Protein AF-A0A0N0DT77-F1 (afdb_monomer_lite)

Structure (mmCIF, N/CA/C/O backbone):
data_AF-A0A0N0DT77-F1
#
_entry.id   AF-A0A0N0DT77-F1
#
loop_
_atom_site.group_PDB
_atom_site.id
_atom_site.type_symbol
_atom_site.label_atom_id
_atom_site.label_alt_id
_atom_site.label_comp_id
_atom_site.label_asym_id
_atom_site.label_entity_id
_atom_site.label_seq_id
_atom_site.pdbx_PDB_ins_code
_atom_site.Cartn_x
_atom_site.Cartn_y
_atom_site.Cartn_z
_atom_site.occupancy
_atom_site.B_iso_or_equiv
_atom_site.auth_seq_id
_atom_site.auth_comp_id
_atom_site.auth_asym_id
_atom_site.auth_atom_id
_atom_site.pdbx_PDB_model_num
ATOM 1 N N . MET A 1 1 ? 14.542 -14.451 -4.191 1.00 52.69 1 MET A N 1
ATOM 2 C CA . MET A 1 1 ? 14.121 -13.968 -2.859 1.00 52.69 1 MET A CA 1
ATOM 3 C C . MET A 1 1 ? 13.093 -12.829 -2.911 1.00 52.69 1 MET A C 1
ATOM 5 O O . MET A 1 1 ? 12.593 -12.468 -1.866 1.00 52.69 1 MET A O 1
ATOM 9 N N . SER A 1 2 ? 12.720 -12.276 -4.078 1.00 63.31 2 SER A N 1
ATOM 10 C CA . SER A 1 2 ? 11.756 -11.158 -4.172 1.00 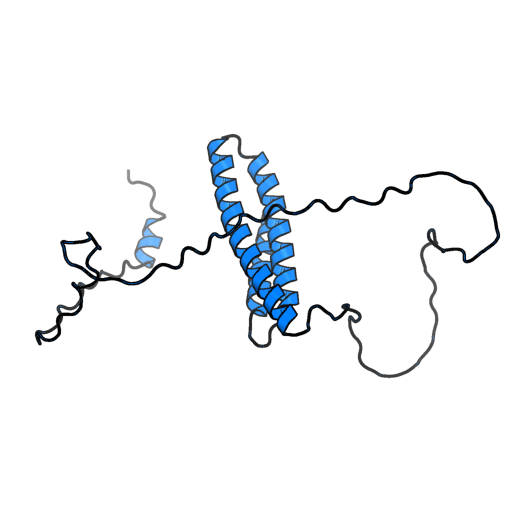63.31 2 SER A CA 1
ATOM 11 C C . SER A 1 2 ? 10.274 -11.561 -4.149 1.00 63.31 2 SER A C 1
ATOM 13 O O . SER A 1 2 ? 9.430 -10.744 -3.794 1.00 63.31 2 SER A O 1
ATOM 15 N N . ALA A 1 3 ? 9.940 -12.794 -4.547 1.00 77.19 3 ALA A N 1
ATOM 16 C CA . ALA A 1 3 ? 8.553 -13.266 -4.590 1.00 77.19 3 ALA A CA 1
ATOM 17 C C . ALA A 1 3 ? 7.970 -13.479 -3.183 1.00 77.19 3 ALA A C 1
ATOM 19 O O . ALA A 1 3 ? 6.804 -13.174 -2.949 1.00 77.19 3 ALA A O 1
ATOM 20 N N . ASP A 1 4 ? 8.798 -13.926 -2.236 1.00 89.38 4 ASP A N 1
ATOM 21 C CA . ASP A 1 4 ? 8.377 -14.217 -0.863 1.00 89.38 4 ASP A CA 1
ATOM 22 C C . ASP A 1 4 ? 7.929 -12.949 -0.122 1.00 89.38 4 ASP A C 1
ATOM 24 O O . ASP A 1 4 ? 6.937 -12.966 0.599 1.00 89.38 4 ASP A O 1
ATOM 28 N N . GLU A 1 5 ? 8.594 -11.817 -0.364 1.00 92.88 5 GLU A N 1
ATOM 29 C CA . GLU A 1 5 ? 8.242 -10.531 0.249 1.00 92.88 5 GLU A CA 1
ATOM 30 C C . GLU A 1 5 ? 6.951 -9.939 -0.330 1.00 92.88 5 GLU A C 1
ATOM 32 O O . GLU A 1 5 ? 6.167 -9.351 0.409 1.00 92.88 5 GLU A O 1
ATOM 37 N N . LEU A 1 6 ? 6.688 -10.111 -1.631 1.00 93.75 6 LEU A N 1
ATOM 38 C CA . LEU A 1 6 ? 5.413 -9.686 -2.225 1.00 93.75 6 LEU A CA 1
ATOM 39 C C . LEU A 1 6 ? 4.247 -10.559 -1.747 1.00 93.75 6 LEU A C 1
ATOM 41 O O . LEU A 1 6 ? 3.164 -10.036 -1.488 1.00 93.75 6 LEU A O 1
ATOM 45 N N . ASN A 1 7 ? 4.476 -11.862 -1.566 1.00 96.44 7 ASN A N 1
ATOM 46 C CA . ASN A 1 7 ? 3.497 -12.758 -0.950 1.00 96.44 7 ASN A CA 1
ATOM 47 C C . ASN A 1 7 ? 3.234 -12.375 0.510 1.00 96.44 7 ASN A C 1
ATOM 49 O O . ASN A 1 7 ? 2.086 -12.367 0.947 1.00 96.44 7 ASN A O 1
ATOM 53 N N . TYR A 1 8 ? 4.280 -12.015 1.253 1.00 97.38 8 TYR A N 1
ATOM 54 C CA . TYR A 1 8 ? 4.142 -11.522 2.619 1.00 97.38 8 TYR A CA 1
ATOM 55 C C . TYR A 1 8 ? 3.375 -10.193 2.677 1.00 97.38 8 TYR A C 1
ATOM 57 O O . TYR A 1 8 ? 2.469 -10.044 3.491 1.00 97.38 8 TYR A O 1
ATOM 65 N N . ALA A 1 9 ? 3.650 -9.255 1.765 1.00 97.25 9 ALA A N 1
ATOM 66 C CA . ALA A 1 9 ? 2.876 -8.021 1.659 1.00 97.25 9 ALA A CA 1
ATOM 67 C C . ALA A 1 9 ? 1.395 -8.297 1.354 1.00 97.25 9 ALA A C 1
ATOM 69 O O . ALA A 1 9 ? 0.528 -7.678 1.960 1.00 97.25 9 ALA A O 1
ATOM 70 N N . ALA A 1 10 ? 1.090 -9.253 0.472 1.00 97.19 10 ALA A N 1
ATOM 71 C CA . ALA A 1 10 ? -0.289 -9.661 0.210 1.00 97.19 10 ALA A CA 1
ATOM 72 C C . ALA A 1 10 ? -0.968 -10.240 1.465 1.00 97.19 10 ALA A C 1
ATOM 74 O O . ALA A 1 10 ? -2.103 -9.881 1.760 1.00 97.19 10 ALA A O 1
ATOM 75 N N . GLN A 1 11 ? -0.262 -11.065 2.245 1.00 98.25 11 GLN A N 1
ATOM 76 C CA . GLN A 1 11 ? -0.776 -11.575 3.522 1.00 98.25 11 GLN A CA 1
ATOM 77 C C . GLN A 1 11 ? -1.047 -10.448 4.522 1.00 98.25 11 GLN A C 1
ATOM 79 O O . GLN A 1 11 ? -2.078 -10.468 5.183 1.00 98.25 11 GLN A O 1
ATOM 84 N N . LEU A 1 12 ? -0.170 -9.443 4.606 1.00 98.31 12 LEU A N 1
ATOM 85 C CA . LEU A 1 12 ? -0.404 -8.267 5.445 1.00 98.31 12 LEU A CA 1
ATOM 86 C C . LEU A 1 12 ? -1.664 -7.504 5.021 1.00 98.31 12 LEU A C 1
ATOM 88 O O . LEU A 1 12 ? -2.412 -7.076 5.889 1.00 98.31 12 LEU A O 1
ATOM 92 N N . ILE A 1 13 ? -1.944 -7.371 3.721 1.00 98.25 13 ILE A N 1
ATOM 93 C CA . ILE A 1 13 ? -3.197 -6.754 3.250 1.00 98.25 13 ILE A CA 1
ATOM 94 C C . ILE A 1 13 ? -4.418 -7.560 3.712 1.00 98.25 13 ILE A C 1
ATOM 96 O O . ILE A 1 13 ? -5.391 -6.976 4.182 1.00 98.25 13 ILE A O 1
ATOM 100 N N . GLU A 1 14 ? -4.373 -8.888 3.632 1.00 98.19 14 GLU A N 1
ATOM 101 C CA . GLU A 1 14 ? -5.480 -9.733 4.101 1.00 98.19 14 GLU A CA 1
ATOM 102 C C . GLU A 1 14 ? -5.651 -9.675 5.626 1.00 98.19 14 GLU A C 1
ATOM 104 O O . GLU A 1 14 ? -6.773 -9.571 6.118 1.00 98.19 14 GLU A O 1
ATOM 109 N N . LEU A 1 15 ? -4.550 -9.645 6.384 1.00 97.88 15 LEU A N 1
ATOM 110 C CA . LEU A 1 15 ? -4.591 -9.415 7.831 1.00 97.88 15 LEU A CA 1
ATOM 111 C C . LEU A 1 15 ? -5.134 -8.026 8.169 1.00 97.88 15 LEU A C 1
ATOM 113 O O . LEU A 1 15 ? -5.851 -7.874 9.150 1.00 97.88 15 LEU A O 1
ATOM 117 N N . ALA A 1 16 ? -4.806 -7.006 7.374 1.00 97.69 16 ALA A N 1
ATOM 118 C CA . ALA A 1 16 ? -5.360 -5.673 7.555 1.00 97.69 16 ALA A CA 1
ATOM 119 C C . ALA A 1 16 ? -6.881 -5.699 7.387 1.00 97.69 16 ALA A C 1
ATOM 121 O O . ALA A 1 16 ? -7.584 -5.203 8.257 1.00 97.69 16 ALA A O 1
ATOM 122 N N . ARG A 1 17 ? -7.380 -6.347 6.327 1.00 97.12 17 ARG A N 1
ATOM 123 C CA . ARG A 1 17 ? -8.818 -6.506 6.050 1.00 97.12 17 ARG A CA 1
ATOM 124 C C . ARG A 1 17 ? -9.555 -7.283 7.135 1.00 97.12 17 ARG A C 1
ATOM 126 O O . ARG A 1 17 ? -10.672 -6.915 7.477 1.00 97.12 17 ARG A O 1
ATOM 133 N N . ALA A 1 18 ? -8.938 -8.326 7.686 1.00 97.19 18 ALA A N 1
ATOM 134 C CA . ALA A 1 18 ? -9.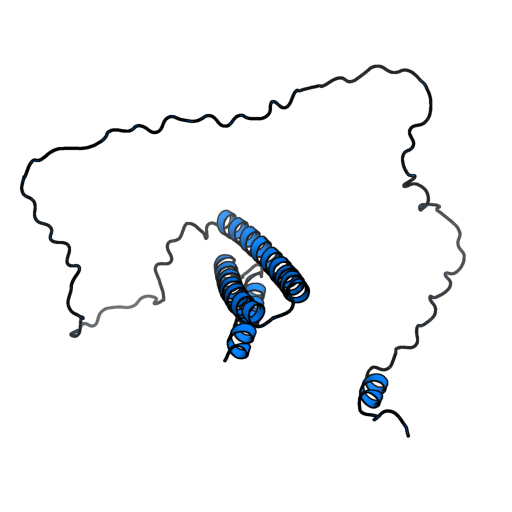513 -9.084 8.795 1.00 97.19 18 ALA A CA 1
ATOM 135 C C . ALA A 1 18 ? -9.709 -8.226 10.059 1.00 97.19 18 ALA A C 1
ATOM 137 O O . ALA A 1 18 ? -10.627 -8.479 10.829 1.00 97.19 18 ALA A O 1
ATOM 138 N N . GLU A 1 19 ? -8.881 -7.196 10.247 1.00 94.94 19 GLU A N 1
ATOM 139 C CA . GLU A 1 19 ? -8.962 -6.246 11.364 1.00 94.94 19 GLU A CA 1
ATOM 140 C C . GLU A 1 19 ? -9.931 -5.074 11.100 1.00 94.94 19 GLU A C 1
ATOM 142 O O . GLU A 1 19 ? -10.185 -4.279 12.001 1.00 94.94 19 GLU A O 1
ATOM 147 N N . GLU A 1 20 ? -10.497 -4.942 9.893 1.00 94.25 20 GLU A N 1
ATOM 148 C CA . GLU A 1 20 ? -11.475 -3.888 9.553 1.00 94.25 20 GLU A CA 1
ATOM 149 C C . GLU A 1 20 ? -12.914 -4.211 9.993 1.00 94.25 20 GLU A C 1
ATOM 151 O O . GLU A 1 20 ? -13.863 -3.539 9.581 1.00 94.25 20 GLU A O 1
ATOM 156 N N . THR A 1 21 ? -13.099 -5.252 10.800 1.00 93.94 21 THR A N 1
ATOM 157 C CA . THR A 1 21 ? -14.396 -5.626 11.371 1.00 93.94 21 THR A CA 1
ATOM 158 C C . THR A 1 21 ? -14.832 -4.659 12.473 1.00 93.94 21 THR A C 1
ATOM 160 O O . THR A 1 21 ? -14.007 -3.951 13.042 1.00 93.94 21 THR A O 1
ATOM 163 N N . GLU A 1 22 ? -16.119 -4.666 12.833 1.00 89.62 22 GLU A N 1
ATOM 164 C CA . GLU A 1 22 ? -16.665 -3.821 13.915 1.00 89.62 22 GLU A CA 1
ATOM 165 C C . GLU A 1 22 ? -15.947 -4.038 15.260 1.00 89.62 22 GLU A C 1
ATOM 167 O O . GLU A 1 22 ? -15.674 -3.076 15.975 1.00 89.62 22 GLU A O 1
ATOM 172 N N . ASP A 1 23 ? -15.573 -5.287 15.561 1.00 89.50 23 ASP A N 1
ATOM 173 C CA . ASP A 1 23 ? -14.802 -5.669 16.755 1.00 89.50 23 ASP A CA 1
ATOM 174 C C . ASP A 1 23 ? -13.273 -5.611 16.546 1.00 89.50 23 ASP A C 1
ATOM 176 O O . ASP A 1 23 ? -12.497 -5.921 17.455 1.00 89.50 23 ASP A O 1
ATOM 180 N N . GLY A 1 24 ? -12.830 -5.277 15.332 1.00 90.81 24 GLY A N 1
ATOM 181 C CA . GLY A 1 24 ? -11.424 -5.297 14.936 1.00 90.81 24 GLY A CA 1
ATOM 182 C C . GLY A 1 24 ? -10.657 -4.069 15.419 1.00 90.81 24 GLY A C 1
ATOM 183 O O . GLY A 1 24 ? -11.238 -3.066 15.846 1.00 90.81 24 GLY A O 1
ATOM 184 N N . ASN A 1 25 ? -9.322 -4.126 15.372 1.00 93.56 25 ASN A N 1
ATOM 185 C CA . ASN A 1 25 ? -8.500 -2.995 15.787 1.00 93.56 25 ASN A CA 1
ATOM 186 C C . ASN A 1 25 ? -8.068 -2.145 14.574 1.00 93.56 25 ASN A C 1
ATOM 188 O O . ASN A 1 25 ? -7.131 -2.527 13.860 1.00 93.56 25 ASN A O 1
ATOM 192 N N . PRO A 1 26 ? -8.631 -0.931 14.384 1.00 95.56 26 PRO A N 1
ATOM 193 C CA . PRO A 1 26 ? -8.293 -0.089 13.238 1.00 95.56 26 PRO A CA 1
ATOM 194 C C . PRO A 1 26 ? -6.816 0.331 13.225 1.00 95.56 26 PRO A C 1
ATOM 196 O O . PRO A 1 26 ? -6.228 0.473 12.157 1.00 95.56 26 PRO A O 1
ATOM 199 N N . MET A 1 27 ? -6.164 0.461 14.387 1.00 95.56 27 MET A N 1
ATOM 200 C CA . MET A 1 27 ? -4.728 0.762 14.447 1.00 95.56 27 MET A CA 1
ATOM 201 C C . MET A 1 27 ? -3.865 -0.428 14.020 1.00 95.56 27 MET A C 1
ATOM 203 O O . MET A 1 27 ? -2.796 -0.226 13.441 1.00 95.56 27 MET A O 1
ATOM 207 N N . THR A 1 28 ? -4.301 -1.660 14.287 1.00 96.12 28 THR A N 1
ATOM 208 C CA . THR A 1 28 ? -3.625 -2.865 13.782 1.00 96.12 28 THR A CA 1
ATOM 209 C C . THR A 1 28 ? -3.761 -2.949 12.264 1.00 96.12 28 THR A C 1
ATOM 211 O O . THR A 1 28 ? -2.751 -3.125 11.579 1.00 96.12 28 THR A O 1
ATOM 214 N N . ALA A 1 29 ? -4.964 -2.715 11.728 1.00 97.12 29 ALA A N 1
ATOM 215 C CA . ALA A 1 29 ? -5.197 -2.658 10.286 1.00 97.12 29 ALA A CA 1
ATOM 216 C C . ALA A 1 29 ? -4.295 -1.617 9.594 1.00 97.12 29 ALA A C 1
ATOM 218 O O . ALA A 1 29 ? -3.621 -1.932 8.611 1.00 97.12 29 ALA A O 1
ATOM 219 N N . VAL A 1 30 ? -4.190 -0.402 10.150 1.00 97.81 30 VAL A N 1
ATOM 220 C CA . VAL A 1 30 ? -3.304 0.660 9.628 1.00 97.81 30 VAL A CA 1
ATOM 221 C C . VAL A 1 30 ? -1.844 0.218 9.586 1.00 97.81 30 VAL A C 1
ATOM 223 O O . VAL A 1 30 ? -1.158 0.459 8.589 1.00 97.81 30 VAL A O 1
ATOM 226 N N . LYS A 1 31 ? -1.351 -0.439 10.643 1.00 97.31 31 LYS A N 1
ATOM 227 C CA . LYS A 1 31 ? 0.029 -0.950 10.679 1.00 97.31 31 LYS A CA 1
ATOM 228 C C . LYS A 1 31 ? 0.260 -1.965 9.565 1.00 97.31 31 LYS A C 1
ATOM 230 O O . LYS A 1 31 ? 1.230 -1.829 8.824 1.00 97.31 31 LYS A O 1
ATOM 235 N N . HIS A 1 32 ? -0.648 -2.927 9.406 1.00 98.25 32 HIS A N 1
ATOM 236 C CA . HIS A 1 32 ? -0.551 -3.933 8.352 1.00 98.25 32 HIS A CA 1
ATOM 237 C C . HIS A 1 32 ? -0.563 -3.310 6.948 1.00 98.25 32 HIS A C 1
ATOM 239 O O . HIS A 1 32 ? 0.321 -3.626 6.148 1.00 98.25 32 HIS A O 1
ATOM 245 N N . TYR A 1 33 ? -1.475 -2.371 6.664 1.00 98.50 33 TYR A N 1
ATOM 246 C CA . TYR A 1 33 ? -1.480 -1.644 5.388 1.00 98.50 33 TYR A CA 1
ATOM 247 C C . TYR A 1 33 ? -0.183 -0.877 5.152 1.00 98.50 33 TYR A C 1
ATOM 249 O O . TYR A 1 33 ? 0.388 -0.960 4.067 1.00 98.50 33 TYR A O 1
ATOM 257 N N . THR A 1 34 ? 0.303 -0.155 6.161 1.00 98.12 34 THR A N 1
ATOM 258 C CA . THR A 1 34 ? 1.520 0.658 6.042 1.00 98.12 34 THR A CA 1
ATOM 259 C C . THR A 1 34 ? 2.728 -0.219 5.730 1.00 98.12 34 THR A C 1
ATOM 261 O O . THR A 1 34 ? 3.425 0.023 4.746 1.00 98.12 34 THR A O 1
ATOM 264 N N . THR A 1 35 ? 2.930 -1.298 6.490 1.00 98.12 35 THR A N 1
ATOM 265 C CA . THR A 1 35 ? 4.037 -2.232 6.250 1.00 98.12 35 THR A CA 1
ATOM 266 C C . THR A 1 35 ? 3.919 -2.918 4.885 1.00 98.12 35 THR A C 1
ATOM 268 O O . THR A 1 35 ? 4.915 -3.051 4.172 1.00 98.12 35 THR A O 1
ATOM 271 N N . ALA A 1 36 ? 2.713 -3.315 4.466 1.00 98.19 36 ALA A N 1
ATOM 272 C CA . ALA A 1 36 ? 2.504 -3.883 3.136 1.00 98.19 36 ALA A CA 1
ATOM 273 C C . ALA A 1 36 ? 2.866 -2.886 2.023 1.00 98.19 36 ALA A C 1
ATOM 275 O O . ALA A 1 36 ? 3.560 -3.248 1.069 1.00 98.19 36 ALA A O 1
ATOM 276 N N . MET A 1 37 ? 2.440 -1.625 2.155 1.00 98.25 37 MET A N 1
ATOM 277 C CA . MET A 1 37 ? 2.751 -0.559 1.201 1.00 98.25 37 MET A CA 1
ATOM 278 C C . MET A 1 37 ? 4.257 -0.294 1.099 1.00 98.25 37 MET A C 1
ATOM 280 O O . MET A 1 37 ? 4.769 -0.167 -0.014 1.00 98.25 37 MET A O 1
ATOM 284 N N . GLU A 1 38 ? 4.980 -0.269 2.221 1.00 97.88 38 GLU A N 1
ATOM 285 C CA . GLU A 1 38 ? 6.442 -0.105 2.247 1.00 97.88 38 GLU A CA 1
ATOM 286 C C . GLU A 1 38 ? 7.160 -1.223 1.482 1.00 97.88 38 GLU A C 1
ATOM 288 O O . GLU A 1 38 ? 8.044 -0.961 0.653 1.00 97.88 38 GLU A O 1
ATOM 293 N N . ILE A 1 39 ? 6.753 -2.475 1.711 1.00 97.44 39 ILE A N 1
ATOM 294 C CA . ILE A 1 39 ? 7.309 -3.631 1.003 1.00 97.44 39 ILE A CA 1
ATOM 295 C C . ILE A 1 39 ? 7.002 -3.527 -0.493 1.00 97.44 39 ILE A C 1
ATOM 297 O O . ILE A 1 39 ? 7.917 -3.641 -1.312 1.00 97.44 39 ILE A O 1
ATOM 301 N N . ILE A 1 40 ? 5.745 -3.262 -0.866 1.00 97.19 40 ILE A N 1
ATOM 302 C CA . ILE A 1 40 ? 5.331 -3.137 -2.271 1.00 97.19 40 ILE A CA 1
ATOM 303 C C . ILE A 1 40 ? 6.119 -2.024 -2.963 1.00 97.19 40 ILE A C 1
ATOM 305 O O . ILE A 1 40 ? 6.652 -2.257 -4.047 1.00 97.19 40 ILE A O 1
ATOM 309 N N . ALA A 1 41 ? 6.252 -0.847 -2.349 1.00 96.94 41 ALA A N 1
ATOM 310 C CA . ALA A 1 41 ? 6.993 0.274 -2.920 1.00 96.94 41 ALA A CA 1
ATOM 311 C C . ALA A 1 41 ? 8.476 -0.073 -3.127 1.00 96.94 41 ALA A C 1
ATOM 313 O O . ALA A 1 41 ? 9.032 0.161 -4.205 1.00 96.94 41 ALA A O 1
ATOM 314 N N . THR A 1 42 ? 9.098 -0.709 -2.131 1.00 96.50 42 THR A N 1
ATOM 315 C CA . THR A 1 42 ? 10.507 -1.122 -2.192 1.00 96.50 42 THR A CA 1
ATOM 316 C C . THR A 1 42 ? 10.732 -2.157 -3.294 1.00 96.50 42 THR A C 1
ATOM 318 O O . THR A 1 42 ? 11.642 -2.017 -4.117 1.00 96.50 42 THR A O 1
ATOM 321 N N . LYS A 1 43 ? 9.887 -3.193 -3.356 1.00 95.50 43 LYS A N 1
ATOM 322 C CA . LYS A 1 43 ? 10.007 -4.266 -4.354 1.00 95.50 43 LYS A CA 1
ATOM 323 C C . LYS A 1 43 ? 9.644 -3.792 -5.753 1.00 95.50 43 LYS A C 1
ATOM 325 O O . LYS A 1 43 ? 10.304 -4.181 -6.714 1.00 95.50 43 LYS A O 1
ATOM 330 N N . ALA A 1 44 ? 8.659 -2.908 -5.879 1.00 95.06 44 ALA A N 1
ATOM 331 C CA . ALA A 1 44 ? 8.311 -2.293 -7.148 1.00 95.06 44 ALA A CA 1
ATOM 332 C C . ALA A 1 44 ? 9.465 -1.454 -7.701 1.00 95.06 44 ALA A C 1
ATOM 334 O O . ALA A 1 44 ? 9.785 -1.586 -8.879 1.00 95.06 44 ALA A O 1
ATOM 335 N N . ALA A 1 45 ? 10.141 -0.651 -6.874 1.00 94.75 45 ALA A N 1
ATOM 336 C CA . ALA A 1 45 ? 11.315 0.103 -7.311 1.00 94.75 45 ALA A CA 1
ATOM 337 C C . ALA A 1 45 ? 12.445 -0.824 -7.801 1.00 94.75 45 ALA A C 1
ATOM 339 O O . ALA A 1 45 ? 13.022 -0.585 -8.865 1.00 94.75 45 ALA A O 1
ATOM 340 N N . GLN A 1 46 ? 12.710 -1.917 -7.075 1.00 94.94 46 GLN A N 1
ATOM 341 C CA . GLN A 1 46 ? 13.694 -2.935 -7.471 1.00 94.94 46 GLN A CA 1
ATOM 342 C C . GLN A 1 46 ? 13.325 -3.603 -8.802 1.00 94.94 46 GLN A C 1
ATOM 344 O O . GLN A 1 46 ? 14.168 -3.728 -9.688 1.00 94.94 46 GLN A O 1
ATOM 349 N N . HIS A 1 47 ? 12.061 -3.994 -8.973 1.00 94.38 47 HIS A N 1
ATOM 350 C CA . HIS A 1 47 ? 11.583 -4.612 -10.208 1.00 94.38 47 HIS A CA 1
ATOM 351 C C . HIS A 1 47 ? 11.619 -3.632 -11.388 1.00 94.38 47 HIS A C 1
ATOM 353 O O . HIS A 1 47 ? 12.094 -3.970 -12.469 1.00 94.38 47 HIS A O 1
ATOM 359 N N . ALA A 1 48 ? 11.188 -2.388 -11.177 1.00 94.44 48 ALA A N 1
ATOM 360 C CA . ALA A 1 48 ? 11.204 -1.349 -12.199 1.00 94.44 48 ALA A CA 1
ATOM 361 C C . ALA A 1 48 ? 12.619 -1.028 -12.699 1.00 94.44 48 ALA A C 1
ATOM 363 O O . ALA A 1 48 ? 12.784 -0.705 -13.876 1.00 94.44 48 ALA A O 1
ATOM 364 N N . ALA A 1 49 ? 13.639 -1.148 -11.841 1.00 94.75 49 ALA A N 1
ATOM 365 C CA . ALA A 1 49 ? 15.036 -0.983 -12.237 1.00 94.75 49 ALA A CA 1
ATOM 366 C C . ALA A 1 49 ? 15.496 -2.040 -13.260 1.00 94.75 49 ALA A C 1
ATOM 368 O O . ALA A 1 49 ? 16.364 -1.749 -14.081 1.00 94.75 49 ALA A O 1
ATOM 369 N N . ALA A 1 50 ? 14.887 -3.231 -13.258 1.00 95.44 50 ALA A N 1
ATOM 370 C CA . ALA A 1 50 ? 15.167 -4.290 -14.228 1.00 95.44 50 ALA A CA 1
ATOM 371 C C . ALA A 1 50 ? 14.418 -4.113 -15.567 1.00 95.44 50 ALA A C 1
ATOM 373 O O . ALA A 1 50 ? 14.775 -4.746 -16.561 1.00 95.44 50 ALA A O 1
ATOM 374 N N . ILE A 1 51 ? 13.398 -3.247 -15.634 1.00 96.00 51 ILE A N 1
ATOM 375 C CA . ILE A 1 51 ? 12.625 -3.003 -16.861 1.00 96.00 51 ILE A CA 1
ATOM 376 C C . ILE A 1 51 ? 13.396 -2.036 -17.764 1.00 96.00 51 ILE A C 1
ATOM 378 O O . ILE A 1 51 ? 13.417 -0.830 -17.519 1.00 96.00 51 ILE A O 1
ATOM 382 N N . SER A 1 52 ? 13.999 -2.529 -18.844 1.00 97.06 52 SER A N 1
ATOM 383 C CA . SER A 1 52 ? 14.787 -1.707 -19.777 1.00 97.06 52 SER A CA 1
ATOM 384 C C . SER A 1 52 ? 13.943 -0.698 -20.570 1.00 97.06 52 SER A C 1
ATOM 386 O O . SER A 1 52 ? 14.359 0.448 -20.730 1.00 97.06 52 SER A O 1
ATOM 388 N N . ASN A 1 53 ? 12.744 -1.087 -21.014 1.00 97.62 53 ASN A N 1
ATOM 389 C CA . ASN A 1 53 ? 11.831 -0.228 -21.773 1.00 97.62 53 ASN A CA 1
ATOM 390 C C . ASN A 1 53 ? 11.220 0.872 -20.879 1.00 97.62 53 ASN A C 1
ATOM 392 O O . ASN A 1 53 ? 10.573 0.582 -19.871 1.00 97.62 53 ASN A O 1
ATOM 396 N N . SER A 1 54 ? 11.398 2.139 -21.264 1.00 96.75 54 SER A N 1
ATOM 397 C CA . SER A 1 54 ? 10.939 3.296 -20.484 1.00 96.75 54 SER A CA 1
ATOM 398 C C . SER A 1 54 ? 9.422 3.378 -20.341 1.00 96.75 54 SER A C 1
ATOM 400 O O . SER A 1 54 ? 8.934 3.724 -19.266 1.00 96.75 54 SER A O 1
ATOM 402 N N . ASP A 1 55 ? 8.671 3.057 -21.391 1.00 97.31 55 ASP A N 1
ATOM 403 C CA . ASP A 1 55 ? 7.212 3.162 -21.378 1.00 97.31 55 ASP A CA 1
ATOM 404 C C . ASP A 1 55 ? 6.591 2.010 -20.593 1.00 97.31 55 ASP A C 1
ATOM 406 O O . ASP A 1 55 ? 5.708 2.237 -19.767 1.00 97.31 55 ASP A O 1
ATOM 410 N N . ALA A 1 56 ? 7.141 0.800 -20.729 1.00 97.00 56 ALA A N 1
ATOM 411 C CA . ALA A 1 56 ? 6.768 -0.330 -19.879 1.00 97.00 56 ALA A CA 1
ATOM 412 C C . ALA A 1 56 ? 7.043 -0.033 -18.395 1.00 97.00 56 ALA A C 1
ATOM 414 O O . ALA A 1 56 ? 6.221 -0.343 -17.533 1.00 97.00 56 ALA A O 1
ATOM 415 N N . ARG A 1 57 ? 8.169 0.626 -18.087 1.00 97.75 57 ARG A N 1
ATOM 416 C CA . ARG A 1 57 ? 8.516 1.030 -16.718 1.00 97.75 57 ARG A CA 1
ATOM 417 C C . ARG A 1 57 ? 7.552 2.083 -16.168 1.00 97.75 57 ARG A C 1
ATOM 419 O O . ARG A 1 57 ? 7.121 1.966 -15.023 1.00 97.75 57 ARG A O 1
ATOM 426 N N . ARG A 1 58 ? 7.187 3.090 -16.971 1.00 97.25 58 ARG A N 1
ATOM 427 C CA . ARG A 1 58 ? 6.180 4.103 -16.598 1.00 97.25 58 ARG A CA 1
ATOM 428 C C . ARG A 1 58 ? 4.820 3.467 -16.337 1.00 97.25 58 ARG A C 1
ATOM 430 O O . ARG A 1 58 ? 4.207 3.755 -15.314 1.00 97.25 58 ARG A O 1
ATOM 437 N N . PHE A 1 59 ? 4.376 2.583 -17.228 1.00 97.25 59 PHE A N 1
ATOM 438 C CA . PHE A 1 59 ? 3.105 1.879 -17.083 1.00 97.25 59 PHE A CA 1
ATOM 439 C C . PHE A 1 59 ? 3.085 0.988 -15.835 1.00 97.25 59 PHE A C 1
ATOM 441 O O . PHE A 1 59 ? 2.111 0.994 -15.086 1.00 97.25 59 PHE A O 1
ATOM 448 N N . PHE A 1 60 ? 4.186 0.286 -15.556 1.00 97.12 60 PHE A N 1
ATOM 449 C CA . PHE A 1 60 ? 4.346 -0.481 -14.323 1.00 97.12 60 PHE A CA 1
ATOM 450 C C . PHE A 1 60 ? 4.224 0.408 -13.076 1.00 97.12 60 PHE A C 1
ATOM 452 O O . PHE A 1 60 ? 3.450 0.095 -12.173 1.00 97.12 60 PHE A O 1
ATOM 459 N N . PHE A 1 61 ? 4.925 1.546 -13.034 1.00 96.94 61 PHE A N 1
ATOM 460 C CA . PHE A 1 61 ? 4.809 2.476 -11.908 1.00 96.94 61 PHE A CA 1
ATOM 461 C C . PHE A 1 61 ? 3.402 3.044 -11.748 1.00 96.94 61 PHE A C 1
ATOM 463 O O . PHE A 1 61 ? 2.952 3.204 -10.617 1.00 96.94 61 PHE A O 1
ATOM 470 N N . PHE A 1 62 ? 2.700 3.317 -12.848 1.00 97.56 62 PHE A N 1
ATOM 471 C CA . PHE A 1 62 ? 1.313 3.771 -12.798 1.00 97.56 62 PHE A CA 1
ATOM 472 C C . PHE A 1 62 ? 0.412 2.743 -12.099 1.00 97.56 62 PHE A C 1
ATOM 474 O O . PHE A 1 62 ? -0.325 3.102 -11.185 1.00 97.56 62 PHE A O 1
ATOM 481 N N . GLN A 1 63 ? 0.541 1.459 -12.449 1.00 96.81 63 GLN A N 1
ATOM 482 C CA . GLN A 1 63 ? -0.223 0.382 -11.808 1.00 96.81 63 GLN A CA 1
ATOM 483 C C . GLN A 1 63 ? 0.122 0.194 -10.328 1.00 96.81 63 GLN A C 1
ATOM 485 O O . GLN A 1 63 ? -0.755 -0.064 -9.505 1.00 96.81 63 GLN A O 1
ATOM 490 N N . VAL A 1 64 ? 1.406 0.283 -9.973 1.00 97.06 64 VAL A N 1
ATOM 491 C CA . VAL A 1 64 ? 1.820 0.159 -8.570 1.00 97.06 64 VAL A CA 1
ATOM 492 C C . VAL A 1 64 ? 1.284 1.338 -7.766 1.00 97.06 64 VAL A C 1
ATOM 494 O O . VAL A 1 64 ? 0.712 1.135 -6.697 1.00 97.06 64 VAL A O 1
ATOM 497 N N . ARG A 1 65 ? 1.417 2.559 -8.294 1.00 97.38 65 ARG A N 1
ATOM 498 C CA . ARG A 1 65 ? 0.934 3.774 -7.639 1.00 97.38 65 ARG A CA 1
ATOM 499 C C . ARG A 1 65 ? -0.569 3.720 -7.398 1.00 97.38 65 ARG A C 1
ATOM 501 O O . ARG A 1 65 ? -0.979 3.976 -6.275 1.00 97.38 65 ARG A O 1
ATOM 508 N N . SER A 1 66 ? -1.361 3.327 -8.397 1.00 97.44 66 SER A N 1
ATOM 509 C CA . SER A 1 66 ? -2.818 3.252 -8.240 1.00 97.44 66 SER A CA 1
ATOM 510 C C . SER A 1 66 ? -3.234 2.267 -7.143 1.00 97.44 66 SER A C 1
ATOM 512 O O . SER A 1 66 ? -4.208 2.499 -6.438 1.00 97.44 66 SER A O 1
ATOM 514 N N . ARG A 1 67 ? -2.490 1.165 -6.958 1.00 95.31 67 ARG A N 1
ATOM 515 C CA . ARG A 1 67 ? -2.745 0.213 -5.863 1.00 95.31 67 ARG A CA 1
ATOM 516 C C . ARG A 1 67 ? -2.346 0.764 -4.498 1.00 95.31 67 ARG A C 1
ATOM 518 O O . ARG A 1 67 ? -3.087 0.577 -3.542 1.00 95.31 67 ARG A O 1
ATOM 525 N N . LEU A 1 68 ? -1.192 1.422 -4.410 1.00 97.69 68 LEU A N 1
ATOM 526 C CA . LEU A 1 68 ? -0.731 2.035 -3.162 1.00 97.69 68 LEU A CA 1
ATOM 527 C C . LEU A 1 68 ? -1.663 3.160 -2.702 1.00 97.69 68 LEU A C 1
ATOM 529 O O . LEU A 1 68 ? -1.920 3.273 -1.511 1.00 97.69 68 LEU A O 1
ATOM 533 N N . GLU A 1 69 ? -2.200 3.945 -3.633 1.00 98.25 69 GLU A N 1
ATOM 534 C CA . GLU A 1 69 ? -3.144 5.029 -3.342 1.00 98.25 69 GLU A CA 1
ATOM 535 C C . GLU A 1 69 ? -4.423 4.503 -2.676 1.00 98.25 69 GLU A C 1
ATOM 537 O O . GLU A 1 69 ? -4.801 4.999 -1.621 1.00 98.25 69 GLU A O 1
ATOM 542 N N . MET A 1 70 ? -4.998 3.404 -3.180 1.00 97.75 70 MET A N 1
ATOM 543 C CA . MET A 1 70 ? -6.158 2.765 -2.538 1.00 97.75 70 MET A CA 1
ATOM 544 C C . MET A 1 70 ? -5.870 2.304 -1.099 1.00 97.75 70 MET A C 1
ATOM 546 O O . MET A 1 70 ? -6.706 2.461 -0.211 1.00 97.75 70 MET A O 1
ATOM 550 N N . TYR A 1 71 ? -4.697 1.714 -0.848 1.00 98.06 71 TYR A N 1
ATOM 551 C CA . TYR A 1 71 ? -4.327 1.269 0.501 1.00 98.06 71 TYR A CA 1
ATOM 552 C C . TYR A 1 71 ? -4.034 2.440 1.439 1.00 98.06 71 TYR A C 1
ATOM 554 O O . TYR A 1 71 ? -4.347 2.365 2.627 1.00 98.06 71 TYR A O 1
ATOM 562 N N . TYR A 1 72 ? -3.475 3.524 0.907 1.00 98.31 72 TYR A N 1
ATOM 563 C CA . TYR A 1 72 ? -3.248 4.755 1.649 1.00 98.31 72 TYR A CA 1
ATOM 564 C C . TYR A 1 72 ? -4.568 5.396 2.084 1.00 98.31 72 TYR A C 1
ATOM 566 O O . TYR A 1 72 ? -4.748 5.646 3.274 1.00 98.31 72 TYR A O 1
ATOM 574 N N . GLU A 1 73 ? -5.512 5.581 1.156 1.00 98.25 73 GLU A N 1
ATOM 575 C CA . GLU A 1 73 ? -6.846 6.117 1.459 1.00 98.25 73 GLU A CA 1
ATOM 576 C C . GLU A 1 73 ? -7.552 5.266 2.520 1.00 98.25 73 GLU A C 1
ATOM 578 O O . GLU A 1 73 ? -8.140 5.785 3.472 1.00 98.25 73 GLU A O 1
ATOM 583 N N . ARG A 1 74 ? -7.443 3.935 2.413 1.00 97.81 74 ARG A N 1
ATOM 584 C CA . ARG A 1 74 ? -8.031 3.036 3.409 1.00 97.81 74 ARG A CA 1
ATOM 585 C C . ARG A 1 74 ? -7.392 3.199 4.788 1.00 97.81 74 ARG A C 1
ATOM 587 O O . ARG A 1 74 ? -8.115 3.273 5.781 1.00 97.81 74 ARG A O 1
ATOM 594 N N . ALA A 1 75 ? -6.065 3.281 4.858 1.00 97.50 75 ALA A N 1
ATOM 595 C CA . ALA A 1 75 ? -5.350 3.512 6.110 1.00 97.50 75 ALA A CA 1
ATOM 596 C C . ALA A 1 75 ? -5.697 4.878 6.731 1.00 97.50 75 ALA A C 1
ATOM 598 O O . ALA A 1 75 ? -5.861 4.972 7.946 1.00 97.50 75 ALA A O 1
ATOM 599 N N . GLU A 1 76 ? -5.869 5.923 5.920 1.00 97.81 76 GLU A N 1
ATOM 600 C CA . GLU A 1 76 ? -6.293 7.243 6.395 1.00 97.81 76 GLU A CA 1
ATOM 601 C C . GLU A 1 76 ? -7.690 7.199 7.031 1.00 97.81 76 GLU A C 1
ATOM 603 O O . GLU A 1 76 ? -7.887 7.713 8.135 1.00 97.81 76 GLU A O 1
ATOM 608 N N . LEU A 1 77 ? -8.645 6.518 6.393 1.00 97.50 77 LEU A N 1
ATOM 609 C CA . LEU A 1 77 ? -9.983 6.325 6.961 1.00 97.50 77 LEU A CA 1
ATOM 610 C C . LEU A 1 77 ? -9.932 5.559 8.289 1.00 97.50 77 LEU A C 1
ATOM 612 O O . LEU A 1 77 ? -10.598 5.939 9.252 1.00 97.50 77 LEU A O 1
ATOM 616 N N . LEU A 1 78 ? -9.114 4.510 8.375 1.00 96.38 78 LEU A N 1
ATOM 617 C CA . LEU A 1 78 ? -8.949 3.738 9.608 1.00 96.38 78 LEU A CA 1
ATOM 618 C C . LEU A 1 78 ? -8.310 4.568 10.729 1.00 96.38 78 LEU A C 1
ATOM 620 O O . LEU A 1 78 ? -8.705 4.430 11.886 1.00 96.38 78 LEU A O 1
ATOM 624 N N . LEU A 1 79 ? -7.386 5.477 10.407 1.00 95.69 79 LEU A N 1
ATOM 625 C CA . LEU A 1 79 ? -6.845 6.437 11.375 1.00 95.69 79 LEU A CA 1
ATOM 626 C C . LEU A 1 79 ? -7.925 7.395 11.891 1.00 95.69 79 LEU A C 1
ATOM 628 O O . LEU A 1 79 ? -7.968 7.674 13.089 1.00 95.69 79 LEU A O 1
ATOM 632 N N . GLN A 1 80 ? -8.830 7.864 11.028 1.00 95.56 80 GLN A N 1
ATOM 633 C CA . GLN A 1 80 ? -9.963 8.695 11.451 1.00 95.56 80 GLN A CA 1
ATOM 634 C C . GLN A 1 80 ? -10.912 7.923 12.383 1.00 95.56 80 GLN A C 1
ATOM 636 O O . GLN A 1 80 ? -11.323 8.455 13.417 1.00 95.56 80 GLN A O 1
ATOM 641 N N . VAL A 1 81 ? -11.199 6.652 12.076 1.00 93.75 81 VAL A N 1
ATOM 642 C CA . VAL A 1 81 ? -11.997 5.761 12.941 1.00 93.75 81 VAL A CA 1
ATOM 643 C C . VAL A 1 81 ? -11.306 5.533 14.288 1.00 93.75 81 VAL A C 1
ATOM 645 O O . VAL A 1 81 ? -11.938 5.646 15.341 1.00 93.75 81 VAL A O 1
ATOM 648 N N . ALA A 1 82 ? -9.998 5.270 14.279 1.00 92.00 82 ALA A N 1
ATOM 649 C CA . ALA A 1 82 ? -9.206 5.107 15.495 1.00 92.00 82 ALA A CA 1
ATOM 650 C C . ALA A 1 82 ? -9.201 6.380 16.356 1.00 92.00 82 ALA A C 1
ATOM 652 O O . ALA A 1 82 ? -9.245 6.288 17.586 1.00 92.00 82 ALA A O 1
ATOM 653 N N . ASN A 1 83 ? -9.190 7.556 15.721 1.00 90.38 83 ASN A N 1
ATOM 654 C CA . ASN A 1 83 ? -9.251 8.844 16.405 1.00 90.38 83 ASN A CA 1
ATOM 655 C C . ASN A 1 83 ? -10.612 9.034 17.087 1.00 90.38 83 ASN A C 1
ATOM 657 O O . ASN A 1 83 ? -10.674 9.329 18.278 1.00 90.38 83 ASN A O 1
ATOM 661 N N . GLY A 1 84 ? -11.705 8.765 16.364 1.00 87.31 84 GLY A N 1
ATOM 662 C CA . GLY A 1 84 ? -13.063 8.810 16.919 1.00 87.31 84 GLY A CA 1
ATOM 663 C C . GLY A 1 84 ? -13.304 7.798 18.046 1.00 87.31 84 GLY A C 1
ATOM 664 O O . GLY A 1 84 ? -14.117 8.046 18.931 1.00 87.31 84 GLY A O 1
ATOM 665 N N . SER A 1 85 ? -12.557 6.691 18.048 1.00 83.69 85 SER A N 1
ATOM 666 C CA . SER A 1 85 ? -12.654 5.620 19.050 1.00 83.69 85 SER A CA 1
ATOM 667 C C . SER A 1 85 ? -11.710 5.802 20.251 1.00 83.69 85 SER A C 1
ATOM 669 O O . SER A 1 85 ? -11.696 4.964 21.153 1.00 83.69 85 SER A O 1
ATOM 671 N N . GLY A 1 86 ? -10.889 6.861 20.280 1.00 80.62 86 GLY A N 1
ATOM 672 C CA . GLY A 1 86 ? -9.931 7.117 21.367 1.00 80.62 86 GLY A CA 1
ATOM 673 C C . GLY A 1 86 ? -8.763 6.121 21.429 1.00 80.62 86 GLY A C 1
ATOM 674 O O . GLY A 1 86 ? -8.203 5.874 22.502 1.00 80.62 86 GLY A O 1
ATOM 675 N N . LEU A 1 87 ? -8.407 5.510 20.293 1.00 76.94 87 LEU A N 1
ATOM 676 C CA . LEU A 1 87 ? -7.340 4.507 20.192 1.00 76.94 87 LEU A CA 1
ATOM 677 C C . LEU A 1 87 ? -5.969 5.117 19.849 1.00 76.94 87 LEU A C 1
ATOM 679 O O . LEU A 1 87 ? -4.946 4.458 20.024 1.00 76.94 87 LEU A O 1
ATOM 683 N N . LEU A 1 88 ? -5.949 6.374 19.396 1.00 71.88 88 LEU A N 1
ATOM 684 C CA . LEU A 1 88 ? -4.742 7.126 19.032 1.00 71.88 88 LEU A CA 1
ATOM 685 C C . LEU A 1 88 ? -3.975 7.682 20.248 1.00 71.88 88 LEU A C 1
ATOM 687 O O . LEU A 1 88 ? -2.751 7.764 20.205 1.00 71.88 88 LEU A O 1
ATOM 691 N N . ASP A 1 89 ? -4.668 7.983 21.352 1.00 57.53 89 ASP A N 1
ATOM 692 C CA . ASP A 1 89 ? -4.086 8.631 22.543 1.00 57.53 89 ASP A CA 1
ATOM 693 C C . ASP A 1 89 ? -3.461 7.663 23.559 1.00 57.53 89 ASP A C 1
ATOM 695 O O . ASP A 1 89 ? -3.010 8.069 24.634 1.00 57.53 89 ASP A O 1
ATOM 699 N N . LYS A 1 90 ? -3.421 6.364 23.253 1.00 56.81 90 LYS A N 1
ATOM 700 C CA . LYS A 1 90 ? -2.834 5.370 24.154 1.00 56.81 90 LYS A CA 1
ATOM 701 C C . LYS A 1 90 ? -1.407 5.071 23.701 1.00 56.81 90 LYS A C 1
ATOM 703 O O . LYS A 1 90 ? -1.236 4.371 22.701 1.00 56.81 90 LYS A O 1
ATOM 708 N N . PRO A 1 91 ? -0.363 5.543 24.415 1.00 52.00 91 PRO A N 1
ATOM 709 C CA . PRO A 1 91 ? 0.965 4.996 24.201 1.00 52.00 91 PRO A CA 1
ATOM 710 C C . PRO A 1 91 ? 0.861 3.489 24.431 1.00 52.00 91 PRO A C 1
ATOM 712 O O . PRO A 1 91 ? 0.403 3.045 25.483 1.00 52.00 91 PRO A O 1
ATOM 715 N N . SER A 1 92 ? 1.233 2.710 23.417 1.00 46.75 92 SER A N 1
ATOM 716 C CA . SER A 1 92 ? 1.257 1.249 23.452 1.00 46.75 92 SER A CA 1
ATOM 717 C C . SER A 1 92 ? 2.343 0.769 24.424 1.00 46.75 92 SER A C 1
ATOM 719 O O . SER A 1 92 ? 3.374 0.242 24.014 1.00 46.75 92 SER A O 1
ATOM 721 N N . VAL A 1 93 ? 2.135 0.983 25.721 1.00 49.22 93 VAL A N 1
ATOM 722 C CA . VAL A 1 93 ? 2.859 0.329 26.807 1.00 49.22 93 VAL A CA 1
ATOM 723 C C . VAL A 1 93 ? 2.072 -0.929 27.139 1.00 49.22 93 VAL A C 1
ATOM 725 O O . VAL A 1 93 ? 0.967 -0.845 27.664 1.00 49.22 93 VAL A O 1
ATOM 728 N N . GLY A 1 94 ? 2.641 -2.090 26.826 1.00 43.38 94 GLY A N 1
ATOM 729 C CA . GLY A 1 94 ? 2.142 -3.363 27.339 1.00 43.38 94 GLY A CA 1
ATOM 730 C C . GLY A 1 94 ? 1.905 -4.419 26.270 1.00 43.38 94 GLY A C 1
ATOM 731 O O . GLY A 1 94 ? 0.768 -4.747 25.951 1.00 43.38 94 GLY A O 1
ATOM 732 N N . GLY A 1 95 ? 2.990 -5.050 25.812 1.00 45.62 95 GLY A N 1
ATOM 733 C CA . GLY A 1 95 ? 2.937 -6.511 25.744 1.00 45.62 95 GLY A CA 1
ATOM 734 C C . GLY A 1 95 ? 2.589 -7.042 27.143 1.00 45.62 95 GLY A C 1
ATOM 735 O O . GLY A 1 95 ? 2.955 -6.401 28.128 1.00 45.62 95 GLY A O 1
ATOM 736 N N . GLY A 1 96 ? 1.829 -8.142 27.211 1.00 44.34 96 GLY A N 1
ATOM 737 C CA . GLY A 1 96 ? 1.260 -8.727 28.438 1.00 44.34 96 GLY A CA 1
ATOM 738 C C . GLY A 1 96 ? 2.209 -8.736 29.648 1.00 44.34 96 GLY A C 1
ATOM 739 O O . GLY A 1 96 ? 3.425 -8.716 29.507 1.00 44.34 96 GLY A O 1
ATOM 740 N N . VAL A 1 97 ? 1.716 -8.765 30.882 1.00 42.75 97 VAL A N 1
ATOM 741 C CA . VAL A 1 97 ? 0.958 -9.882 31.461 1.00 42.75 97 VAL A CA 1
ATOM 742 C C . VAL A 1 97 ? 0.119 -9.362 32.639 1.00 42.75 97 VAL A C 1
ATOM 744 O O . VAL A 1 97 ? 0.556 -8.475 33.370 1.00 42.75 97 VAL A O 1
ATOM 747 N N . GLY A 1 98 ? -1.078 -9.929 32.811 1.00 41.59 98 GLY A N 1
ATOM 748 C CA . GLY A 1 98 ? -1.917 -9.745 33.993 1.00 41.59 98 GLY A CA 1
ATOM 749 C C . GLY A 1 98 ? -1.255 -10.199 35.304 1.00 41.59 98 GLY A C 1
ATOM 750 O O . GLY A 1 98 ? -0.244 -10.894 35.330 1.00 41.59 98 GLY A O 1
ATOM 751 N N . GLU A 1 99 ? -1.855 -9.752 36.398 1.00 42.12 99 GLU A N 1
ATOM 752 C CA . GLU A 1 99 ? -1.432 -9.881 37.794 1.00 42.12 99 GLU A CA 1
ATOM 753 C C . GLU A 1 99 ? -1.123 -11.318 38.268 1.00 42.12 99 GLU A C 1
ATOM 755 O O . GLU A 1 99 ? -1.965 -12.199 38.128 1.00 42.12 99 GLU A O 1
ATOM 760 N N . GLN A 1 100 ? 0.031 -11.533 38.928 1.00 38.81 100 GLN A N 1
ATOM 761 C CA . GLN A 1 100 ? 0.159 -12.005 40.333 1.00 38.81 100 GLN A CA 1
ATOM 762 C C . GLN A 1 100 ? 1.642 -12.223 40.764 1.00 38.81 100 GLN A C 1
ATOM 764 O O . GLN A 1 100 ? 2.529 -12.191 39.915 1.00 38.81 100 GLN A O 1
ATOM 769 N N . PRO A 1 101 ? 1.959 -12.319 42.082 1.00 45.75 101 PRO A N 1
ATOM 770 C CA . PRO A 1 101 ? 3.045 -11.549 42.696 1.00 45.75 101 PRO A CA 1
ATOM 771 C C . PRO A 1 101 ? 4.392 -12.272 42.871 1.00 45.75 101 PRO A C 1
ATOM 773 O O . PRO A 1 101 ? 4.472 -13.483 43.035 1.00 45.75 101 PRO A O 1
ATOM 776 N N . ALA A 1 102 ? 5.435 -11.437 42.938 1.00 50.56 102 ALA A N 1
ATOM 777 C CA . ALA A 1 102 ? 6.708 -11.582 43.648 1.00 50.56 102 ALA A CA 1
ATOM 778 C C . ALA A 1 102 ? 7.268 -13.000 43.878 1.00 50.56 102 ALA A C 1
ATOM 780 O O . ALA A 1 102 ? 6.971 -13.669 44.864 1.00 50.56 102 ALA A O 1
ATOM 781 N N . THR A 1 103 ? 8.274 -13.358 43.083 1.00 38.28 103 THR A N 1
ATOM 782 C CA . THR A 1 103 ? 9.439 -14.092 43.595 1.00 38.28 103 THR A CA 1
ATOM 783 C C . THR A 1 103 ? 10.691 -13.583 42.892 1.00 38.28 103 THR A C 1
ATOM 785 O O . THR A 1 103 ? 10.821 -13.637 41.674 1.00 38.28 103 THR A O 1
ATOM 788 N N . ALA A 1 104 ? 11.579 -12.996 43.687 1.00 47.06 104 ALA A N 1
ATOM 789 C CA . ALA A 1 104 ? 12.895 -12.535 43.281 1.00 47.06 104 ALA A CA 1
ATOM 790 C C . ALA A 1 104 ? 13.772 -13.709 42.820 1.00 47.06 104 ALA A C 1
ATOM 792 O O . ALA A 1 104 ? 13.626 -14.797 43.372 1.00 47.06 104 ALA A O 1
ATOM 793 N N . LEU A 1 105 ? 14.692 -13.454 41.874 1.00 40.88 105 LEU A N 1
ATOM 794 C CA . LEU A 1 105 ? 16.094 -13.930 41.795 1.00 40.88 105 LEU A CA 1
ATOM 795 C C . LEU A 1 105 ? 16.716 -13.530 40.421 1.00 40.88 105 LEU A C 1
ATOM 797 O O . LEU A 1 105 ? 15.988 -13.076 39.541 1.00 40.88 105 LEU A O 1
ATOM 801 N N . PRO A 1 106 ? 18.057 -13.531 40.265 1.00 46.84 106 PRO A N 1
ATOM 802 C CA . PRO A 1 106 ? 18.804 -12.362 39.798 1.00 46.84 106 PRO A CA 1
ATOM 803 C C . PRO A 1 106 ? 19.178 -12.375 38.307 1.00 46.84 106 PRO A C 1
ATOM 805 O O . PRO A 1 106 ? 19.490 -13.407 37.721 1.00 46.84 106 PRO A O 1
ATOM 808 N N . SER A 1 107 ? 19.267 -11.175 37.732 1.00 50.19 107 SER A N 1
ATOM 809 C CA . SER A 1 107 ? 20.018 -10.867 36.507 1.00 50.19 107 SER A CA 1
ATOM 810 C C . SER A 1 107 ? 21.529 -11.020 36.731 1.00 50.19 107 SER A C 1
ATOM 812 O O . SER A 1 107 ? 22.012 -10.628 37.798 1.00 50.19 107 SER A O 1
ATOM 814 N N . PRO A 1 108 ? 22.301 -11.471 35.724 1.00 50.47 108 PRO A N 1
ATOM 815 C CA . PRO A 1 108 ? 23.202 -10.510 35.079 1.00 50.47 108 PRO A CA 1
ATOM 816 C C . PRO A 1 108 ? 23.523 -10.858 33.613 1.00 50.47 108 PRO A C 1
ATOM 818 O O . PRO A 1 108 ? 24.207 -11.840 33.354 1.00 50.47 108 PRO A O 1
ATOM 821 N N . ASN A 1 109 ? 23.121 -10.017 32.655 1.00 48.56 109 ASN A N 1
ATOM 822 C CA . ASN A 1 109 ? 23.960 -9.730 31.482 1.00 48.56 109 ASN A CA 1
ATOM 823 C C . ASN A 1 109 ? 23.394 -8.533 30.703 1.00 48.56 109 ASN A C 1
ATOM 825 O O . ASN A 1 109 ? 22.650 -8.688 29.738 1.00 48.56 109 ASN A O 1
ATOM 829 N N . PHE A 1 110 ? 23.705 -7.320 31.158 1.00 56.22 110 PHE A N 1
ATOM 830 C CA . PHE A 1 110 ? 23.428 -6.110 30.385 1.00 56.22 110 PHE A CA 1
ATOM 831 C C . PHE A 1 110 ? 24.647 -5.769 29.511 1.00 56.22 110 PHE A C 1
ATOM 833 O O . PHE A 1 110 ? 25.773 -5.829 30.011 1.00 56.22 110 PHE A O 1
ATOM 840 N N . PRO A 1 111 ? 24.459 -5.398 28.230 1.00 62.88 111 PRO A N 1
ATOM 841 C CA . PRO A 1 111 ? 25.531 -4.854 27.398 1.00 62.88 111 PRO A CA 1
ATOM 842 C C . PRO A 1 111 ? 25.984 -3.468 27.912 1.00 62.88 111 PRO A C 1
ATOM 844 O O . PRO A 1 111 ? 25.216 -2.782 28.592 1.00 62.88 111 PRO A O 1
ATOM 847 N N . PRO A 1 112 ? 27.227 -3.038 27.618 1.00 53.69 112 PRO A N 1
ATOM 848 C CA . PRO A 1 112 ? 27.836 -1.857 28.228 1.00 53.69 112 PRO A CA 1
ATOM 849 C C . PRO A 1 112 ? 27.089 -0.564 27.870 1.00 53.69 112 PRO A C 1
ATOM 851 O O . PRO A 1 112 ? 26.835 -0.262 26.704 1.00 53.69 112 PRO A O 1
ATOM 854 N N . ALA A 1 113 ? 26.765 0.218 28.901 1.00 58.53 113 ALA A N 1
ATOM 855 C CA . ALA A 1 113 ? 26.078 1.498 28.801 1.00 58.53 113 ALA A CA 1
ATOM 856 C C . ALA A 1 113 ? 26.979 2.575 28.169 1.00 58.53 113 ALA A C 1
ATOM 858 O O . ALA A 1 113 ? 27.776 3.207 28.856 1.00 58.53 113 ALA A O 1
ATOM 859 N N . LEU A 1 114 ? 26.816 2.829 26.867 1.00 57.38 114 LEU A N 1
ATOM 860 C CA . LEU A 1 114 ? 27.397 4.003 26.192 1.00 57.38 114 LEU A CA 1
ATOM 861 C C . LEU A 1 114 ? 26.498 5.252 26.254 1.00 57.38 114 LEU A C 1
ATOM 863 O O . LEU A 1 114 ? 26.865 6.298 25.733 1.00 57.38 114 LEU A O 1
ATOM 867 N N . PHE A 1 115 ? 25.344 5.167 26.922 1.00 62.88 115 PHE A N 1
ATOM 868 C CA . PHE A 1 115 ? 24.369 6.262 27.014 1.00 62.88 115 PHE A CA 1
ATOM 869 C C . PHE A 1 115 ? 23.861 6.492 28.442 1.00 62.88 115 PHE A C 1
ATOM 871 O O . PHE A 1 115 ? 22.720 6.898 28.649 1.00 62.88 115 PHE A O 1
ATOM 878 N N . ALA A 1 116 ? 24.703 6.239 29.448 1.00 51.44 116 ALA A N 1
ATOM 879 C CA . ALA A 1 116 ? 24.413 6.678 30.807 1.00 51.44 116 ALA A CA 1
ATOM 880 C C . ALA A 1 116 ? 24.484 8.215 30.862 1.00 51.44 116 ALA A C 1
ATOM 882 O O . ALA A 1 116 ? 25.562 8.798 30.980 1.00 51.44 116 ALA A O 1
ATOM 883 N N . SER A 1 117 ? 23.323 8.868 30.748 1.00 42.69 117 SER A N 1
ATOM 884 C CA . SER A 1 117 ? 23.138 10.284 31.062 1.00 42.69 117 SER A CA 1
ATOM 885 C C . SER A 1 117 ? 23.625 10.559 32.481 1.00 42.69 117 SER A C 1
ATOM 887 O O . SER A 1 117 ? 22.973 10.210 33.465 1.00 42.69 117 SER A O 1
ATOM 889 N N . ALA A 1 118 ? 24.785 11.202 32.581 1.00 46.81 118 ALA A N 1
ATOM 890 C CA . ALA A 1 118 ? 25.282 11.757 33.821 1.00 46.81 118 ALA A CA 1
ATOM 891 C C . ALA A 1 118 ? 24.402 12.948 34.229 1.00 46.81 118 ALA A C 1
ATOM 893 O O . ALA A 1 118 ? 24.406 13.997 33.587 1.00 46.81 118 ALA A O 1
ATOM 894 N N . VAL A 1 119 ? 23.669 12.793 35.331 1.00 48.62 119 VAL A N 1
ATOM 895 C CA . VAL A 1 119 ? 23.242 13.929 36.149 1.00 48.62 119 VAL A CA 1
ATOM 896 C C . VAL A 1 119 ? 24.488 14.443 36.864 1.00 48.62 119 VAL A C 1
ATOM 898 O O . VAL A 1 119 ? 24.938 13.849 37.839 1.00 48.62 119 VAL A O 1
ATOM 901 N N . ALA A 1 120 ? 25.058 15.539 36.367 1.00 46.44 120 ALA A N 1
ATOM 902 C CA . ALA A 1 120 ? 26.019 16.350 37.106 1.00 46.44 120 ALA A CA 1
ATOM 903 C C . ALA A 1 120 ? 26.000 17.794 36.580 1.00 46.44 120 ALA A C 1
ATOM 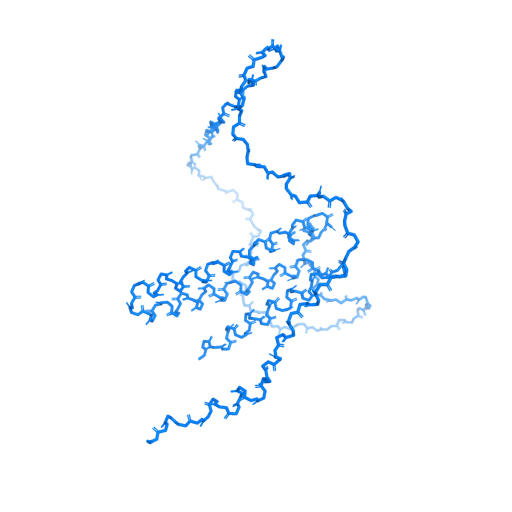905 O O . ALA A 1 120 ? 26.496 18.098 35.501 1.00 46.44 120 ALA A O 1
ATOM 906 N N . ASN A 1 121 ? 25.410 18.684 37.374 1.00 43.31 121 ASN A N 1
ATOM 907 C CA . ASN A 1 121 ? 25.596 20.134 37.310 1.00 43.31 121 ASN A CA 1
ATOM 908 C C . ASN A 1 121 ? 26.986 20.446 37.914 1.00 43.31 121 ASN A C 1
ATOM 910 O O . ASN A 1 121 ? 27.272 19.912 38.990 1.00 43.31 121 ASN A O 1
ATOM 914 N N . PRO A 1 122 ? 27.866 21.243 37.271 1.00 44.38 122 PRO A N 1
ATOM 915 C CA . PRO A 1 122 ? 27.938 22.671 37.607 1.00 44.38 122 PRO A CA 1
ATOM 916 C C . PRO A 1 122 ? 28.313 23.621 36.442 1.00 44.38 122 PRO A C 1
ATOM 918 O O . PRO A 1 122 ? 29.054 23.277 35.529 1.00 44.38 122 PRO A O 1
ATOM 921 N N . LYS A 1 123 ? 27.818 24.864 36.562 1.00 42.38 123 LYS A N 1
ATOM 922 C CA . LYS A 1 123 ? 28.266 26.142 35.958 1.00 42.38 123 LYS A CA 1
ATOM 923 C C . LYS A 1 123 ? 29.468 26.096 34.990 1.00 42.38 123 LYS A C 1
ATOM 925 O O . LYS A 1 123 ? 30.607 25.993 35.434 1.00 42.38 123 LYS A O 1
ATOM 930 N N . ALA A 1 124 ? 29.219 26.441 33.726 1.00 44.00 124 ALA A N 1
ATOM 931 C CA . ALA A 1 124 ? 30.153 27.205 32.898 1.00 44.00 124 ALA A CA 1
ATOM 932 C C . ALA A 1 124 ? 29.393 28.004 31.825 1.00 44.00 124 ALA A C 1
ATOM 934 O O . ALA A 1 124 ? 28.382 27.568 31.285 1.00 44.00 124 ALA A O 1
ATOM 935 N N . GLN A 1 125 ? 29.888 29.211 31.606 1.00 37.62 125 GLN A N 1
ATOM 936 C CA . GLN A 1 125 ? 29.398 30.308 30.783 1.00 37.62 125 GLN A CA 1
ATOM 937 C C . GLN A 1 125 ? 30.152 30.298 29.441 1.00 37.62 125 GLN A C 1
ATOM 939 O O . GLN A 1 125 ? 31.356 30.073 29.470 1.00 37.62 125 GLN A O 1
ATOM 944 N N . CYS A 1 126 ? 29.449 30.522 28.324 1.00 37.47 126 CYS A N 1
ATOM 945 C CA . CYS A 1 126 ? 29.886 31.059 27.011 1.00 37.47 126 CYS A CA 1
ATOM 946 C C . CYS A 1 126 ? 28.743 30.748 26.023 1.00 37.47 126 CYS A C 1
ATOM 948 O O . CYS A 1 126 ? 28.389 29.588 25.859 1.00 37.47 126 CYS A O 1
ATOM 950 N N . ASP A 1 127 ? 27.913 31.716 25.644 1.00 35.66 127 ASP A N 1
ATOM 951 C CA . ASP A 1 127 ? 28.100 32.735 24.595 1.00 35.66 127 ASP A CA 1
ATOM 952 C C . ASP A 1 127 ? 27.774 32.215 23.180 1.00 35.66 127 ASP A C 1
ATOM 954 O O . ASP A 1 127 ? 28.035 31.066 22.844 1.00 35.66 127 ASP A O 1
ATOM 958 N N . GLU A 1 128 ? 27.185 33.121 22.401 1.00 39.09 128 GLU A N 1
ATOM 959 C CA . GLU A 1 128 ? 26.745 33.048 21.006 1.00 39.09 128 GLU A CA 1
ATOM 960 C C . GLU A 1 128 ? 25.462 32.280 20.636 1.00 39.09 128 GLU A C 1
ATOM 962 O O . GLU A 1 128 ? 25.362 31.058 20.665 1.00 39.09 128 GLU A O 1
ATOM 967 N N . GLY A 1 129 ? 24.525 33.045 20.060 1.00 40.50 129 GLY A N 1
ATOM 968 C CA . GLY A 1 129 ? 24.043 32.673 18.731 1.00 40.50 129 GLY A CA 1
ATOM 969 C C . GLY A 1 129 ? 22.532 32.625 18.534 1.00 40.50 129 GLY A C 1
ATOM 970 O O . GLY A 1 129 ? 21.901 31.591 18.688 1.00 40.50 129 GLY A O 1
ATOM 971 N N . LEU A 1 130 ? 21.998 33.724 17.996 1.00 49.66 130 LEU A N 1
ATOM 972 C CA . LEU A 1 130 ? 20.819 33.756 17.121 1.00 49.66 130 LEU A CA 1
ATOM 973 C C . LEU A 1 130 ? 19.438 33.487 17.749 1.00 49.66 130 LEU A C 1
ATOM 975 O O . LEU A 1 130 ? 18.749 32.504 17.483 1.00 49.66 130 LEU A O 1
ATOM 979 N N . TYR A 1 131 ? 18.912 34.534 18.384 1.00 45.91 131 TYR A N 1
ATOM 980 C CA . TYR A 1 131 ? 17.486 34.834 18.279 1.00 45.91 131 TYR A CA 1
ATOM 981 C C . TYR A 1 131 ? 17.128 35.100 16.809 1.00 45.91 131 TYR A C 1
ATOM 983 O O . TYR A 1 131 ? 17.390 36.181 16.280 1.00 45.91 131 TYR A O 1
ATOM 991 N N . LYS A 1 132 ? 16.476 34.143 16.147 1.00 47.84 132 LYS A N 1
ATOM 992 C CA . LYS A 1 132 ? 15.646 34.431 14.970 1.00 47.84 132 LYS A CA 1
ATOM 993 C C . LYS A 1 132 ? 14.251 33.851 15.163 1.00 47.84 132 LYS A C 1
ATOM 995 O O . LYS A 1 132 ? 13.952 32.715 14.825 1.00 47.84 132 LYS A O 1
ATOM 1000 N N . LYS A 1 133 ? 13.399 34.716 15.714 1.00 53.91 133 LYS A N 1
ATOM 1001 C CA . LYS A 1 133 ? 11.943 34.738 15.558 1.00 53.91 133 LYS A CA 1
ATOM 1002 C C . LYS A 1 133 ? 11.559 34.328 14.124 1.00 53.91 133 LYS A C 1
ATOM 1004 O O . LYS A 1 133 ? 12.001 35.012 13.198 1.00 53.91 133 LYS A O 1
ATOM 1009 N N . PRO A 1 134 ? 10.742 33.286 13.904 1.00 55.78 134 PRO A N 1
ATOM 1010 C CA . PRO A 1 134 ? 10.150 33.077 12.593 1.00 55.78 134 PRO A CA 1
ATOM 1011 C C . PRO A 1 134 ? 9.090 34.169 12.360 1.00 55.78 134 PRO A C 1
ATOM 1013 O O . PRO A 1 134 ? 8.206 34.351 13.204 1.00 55.78 134 PRO A O 1
ATOM 1016 N N . PRO A 1 135 ? 9.156 34.949 11.268 1.00 53.06 135 PRO A N 1
ATOM 1017 C CA . PRO A 1 135 ? 8.029 35.772 10.872 1.00 53.06 135 PRO A CA 1
ATOM 1018 C C . PRO A 1 135 ? 6.913 34.870 10.338 1.00 53.06 135 PRO A C 1
ATOM 1020 O O . PRO A 1 135 ? 7.111 34.072 9.422 1.00 53.06 135 PRO A O 1
ATOM 1023 N N . ALA A 1 136 ? 5.729 35.038 10.923 1.00 57.66 136 ALA A N 1
ATOM 1024 C CA . ALA A 1 136 ? 4.475 34.571 10.367 1.00 57.66 136 ALA A CA 1
ATOM 1025 C C . ALA A 1 136 ? 4.336 35.081 8.925 1.00 57.66 136 ALA A C 1
ATOM 1027 O O . ALA A 1 136 ? 4.284 36.284 8.679 1.00 57.66 136 ALA A O 1
ATOM 1028 N N . THR A 1 137 ? 4.281 34.152 7.980 1.00 54.31 137 THR A N 1
ATOM 1029 C CA . THR A 1 137 ? 3.816 34.388 6.612 1.00 54.31 137 THR A CA 1
ATOM 1030 C C . THR A 1 137 ? 2.551 33.545 6.485 1.00 54.31 137 THR A C 1
ATOM 1032 O O . THR A 1 137 ? 2.591 32.333 6.345 1.00 54.31 137 THR A O 1
ATOM 1035 N N . SER A 1 138 ? 1.426 34.082 6.955 1.00 55.19 138 SER A N 1
ATOM 1036 C CA . SER A 1 138 ? 0.448 34.763 6.102 1.00 55.19 138 SER A CA 1
ATOM 1037 C C . SER A 1 138 ? 0.140 33.935 4.854 1.00 55.19 138 SER A C 1
ATOM 1039 O O . SER A 1 138 ? 0.679 34.158 3.772 1.00 55.19 138 SER A O 1
ATOM 1041 N N . VAL A 1 139 ? -0.712 32.932 5.060 1.00 54.28 139 VAL A N 1
ATOM 1042 C CA . VAL A 1 139 ? -1.416 32.197 4.014 1.00 54.28 139 VAL A CA 1
ATOM 1043 C C . VAL A 1 139 ? -2.303 33.205 3.283 1.00 54.28 139 VAL A C 1
ATOM 1045 O O . VAL A 1 139 ? -3.255 33.724 3.864 1.00 54.28 139 VAL A O 1
ATOM 1048 N N . MET A 1 140 ? -1.990 33.511 2.021 1.00 53.72 140 MET A N 1
ATOM 1049 C CA . MET A 1 140 ? -2.933 34.205 1.143 1.00 53.72 140 MET A CA 1
ATOM 1050 C C . MET A 1 140 ? -4.106 33.263 0.868 1.00 53.72 140 MET A C 1
ATOM 1052 O O . MET A 1 140 ? -4.050 32.418 -0.021 1.00 53.72 140 MET A O 1
ATOM 1056 N N . GLY A 1 141 ? -5.159 33.394 1.673 1.00 59.72 141 GLY A N 1
ATOM 1057 C CA . GLY A 1 141 ? -6.468 32.846 1.357 1.00 59.72 141 GLY A CA 1
ATOM 1058 C C . GLY A 1 141 ? -7.005 33.512 0.093 1.00 59.72 141 GLY A C 1
ATOM 1059 O O . GLY A 1 141 ? -6.960 34.734 -0.043 1.00 59.72 141 GLY A O 1
ATOM 1060 N N . ILE A 1 142 ? -7.502 32.704 -0.838 1.00 59.38 142 ILE A N 1
ATOM 1061 C CA . ILE A 1 142 ? -8.292 33.181 -1.972 1.00 59.38 142 ILE A CA 1
ATOM 1062 C C . ILE A 1 142 ? -9.598 33.742 -1.385 1.00 59.38 142 ILE A C 1
ATOM 1064 O O . ILE A 1 142 ? -10.303 32.997 -0.699 1.00 59.38 142 ILE A O 1
ATOM 1068 N N . PRO A 1 143 ? -9.949 35.022 -1.604 1.00 57.16 143 PRO A N 1
ATOM 1069 C CA . PRO A 1 143 ? -11.234 35.540 -1.163 1.00 57.16 143 PRO A CA 1
ATOM 1070 C C . PRO A 1 143 ? -12.348 34.838 -1.945 1.00 57.16 143 PRO A C 1
ATOM 1072 O O . PRO A 1 143 ? -12.485 35.033 -3.152 1.00 57.16 143 PRO A O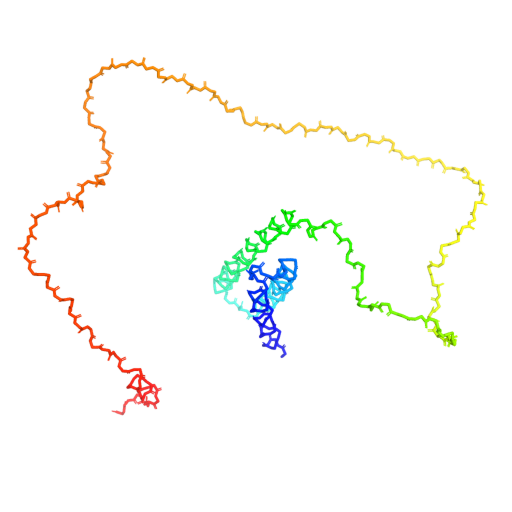 1
ATOM 1075 N N . LEU A 1 144 ? -13.161 34.030 -1.263 1.00 57.50 144 LEU A N 1
ATOM 1076 C CA . LEU A 1 144 ? -14.462 33.624 -1.783 1.00 57.50 144 LEU A CA 1
ATOM 1077 C C . LEU A 1 144 ? -15.346 34.873 -1.778 1.00 57.50 144 LEU A C 1
ATOM 1079 O O . LEU A 1 144 ? -15.813 35.307 -0.726 1.00 57.50 144 LEU A O 1
ATOM 1083 N N . GLN A 1 145 ? -15.519 35.498 -2.942 1.00 58.41 145 GLN A N 1
ATOM 1084 C CA . GLN A 1 145 ? -16.491 36.572 -3.105 1.00 58.41 145 GLN A CA 1
ATOM 1085 C C . GLN A 1 145 ? -17.904 36.016 -2.856 1.00 58.41 145 GLN A C 1
ATOM 1087 O O . GLN A 1 145 ? -18.304 35.062 -3.529 1.00 58.41 145 GLN A O 1
ATOM 1092 N N . PRO A 1 146 ? -18.687 36.600 -1.934 1.00 56.50 146 PRO A N 1
ATOM 1093 C CA . PRO A 1 146 ? -20.082 36.241 -1.751 1.00 56.50 146 PRO A CA 1
ATOM 1094 C C . PRO A 1 146 ? -20.931 36.988 -2.783 1.00 56.50 146 PRO A C 1
ATOM 1096 O O . PRO A 1 146 ? -21.503 38.033 -2.487 1.00 56.50 146 PRO A O 1
ATOM 1099 N N . ASN A 1 147 ? -21.054 36.448 -3.995 1.00 47.44 147 ASN A N 1
ATOM 1100 C CA . ASN A 1 147 ? -22.159 36.839 -4.869 1.00 47.44 147 ASN A CA 1
ATOM 1101 C C . ASN A 1 147 ? -23.379 35.978 -4.534 1.00 47.44 147 ASN A C 1
ATOM 1103 O O . ASN A 1 147 ? -23.696 35.002 -5.209 1.00 47.44 147 ASN A O 1
ATOM 1107 N N . GLN A 1 148 ? -24.068 36.370 -3.462 1.00 44.53 148 GLN A N 1
ATOM 1108 C CA . GLN A 1 148 ? -25.508 36.166 -3.373 1.00 44.53 148 GLN A CA 1
ATOM 1109 C C . GLN A 1 148 ? -26.176 37.167 -4.317 1.00 44.53 148 GLN A C 1
ATOM 1111 O O . GLN A 1 148 ? -26.049 38.377 -4.144 1.00 44.53 148 GLN A O 1
ATOM 1116 N N . THR A 1 149 ? -26.906 36.674 -5.311 1.00 42.44 149 THR A N 1
ATOM 1117 C CA . THR A 1 149 ? -27.978 37.442 -5.954 1.00 42.44 149 THR A CA 1
ATOM 1118 C C . THR A 1 149 ? -28.998 36.481 -6.557 1.00 42.44 149 THR A C 1
ATOM 1120 O O . THR A 1 149 ? -28.838 35.947 -7.645 1.00 42.44 149 THR A O 1
ATOM 1123 N N . THR A 1 150 ? -30.080 36.285 -5.817 1.00 45.22 150 THR A N 1
ATOM 1124 C CA . THR A 1 150 ? -31.428 35.996 -6.325 1.00 45.22 150 THR A CA 1
ATOM 1125 C C . THR A 1 150 ? -32.371 36.925 -5.554 1.00 45.22 150 THR A C 1
ATOM 1127 O O . THR A 1 150 ? -32.020 37.262 -4.420 1.00 45.22 150 THR A O 1
ATOM 1130 N N . PRO A 1 151 ? -33.570 37.298 -6.041 1.00 46.50 151 PRO A N 1
ATOM 1131 C CA . PRO A 1 151 ? -34.226 36.921 -7.296 1.00 46.50 151 PRO A CA 1
ATOM 1132 C C . PRO A 1 151 ? -34.761 38.136 -8.091 1.00 46.50 151 PRO A C 1
ATOM 1134 O O . PRO A 1 151 ? -35.055 39.187 -7.529 1.00 46.50 151 PRO A O 1
ATOM 1137 N N . SER A 1 152 ? -34.996 37.979 -9.393 1.00 38.28 152 SER A N 1
ATOM 1138 C CA . SER A 1 152 ? -36.173 38.566 -10.054 1.00 38.28 152 SER A CA 1
ATOM 1139 C C . SER A 1 152 ? -36.402 37.897 -11.401 1.00 38.28 152 SER A C 1
ATOM 1141 O O . SER A 1 152 ? -35.488 37.731 -12.202 1.00 38.28 152 SER A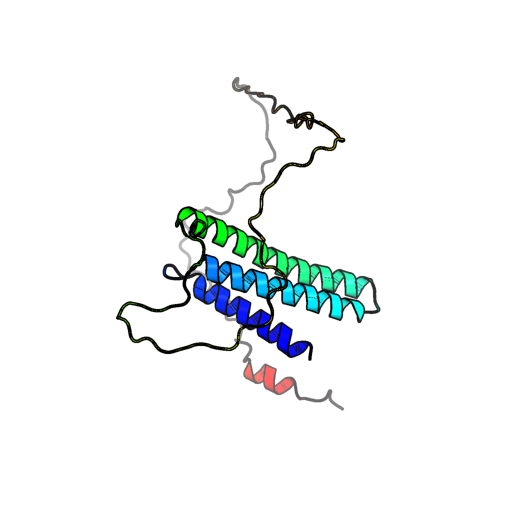 O 1
ATOM 1143 N N . ALA A 1 153 ? -37.643 37.465 -11.577 1.00 43.12 153 ALA A N 1
ATOM 1144 C CA . ALA A 1 153 ? -38.179 36.813 -12.752 1.00 43.12 153 ALA A CA 1
ATOM 1145 C C . ALA A 1 153 ? -38.193 37.751 -13.966 1.00 43.12 153 ALA A C 1
ATOM 1147 O O . ALA A 1 153 ? -38.565 38.911 -13.823 1.00 43.12 153 ALA A O 1
ATOM 1148 N N . GLN A 1 154 ? -37.881 37.220 -15.148 1.00 36.81 154 GLN A N 1
ATOM 1149 C CA . GLN A 1 154 ? -38.799 37.221 -16.292 1.00 36.81 154 GLN A CA 1
ATOM 1150 C C . GLN A 1 154 ? -38.210 36.426 -17.465 1.00 36.81 154 GLN A C 1
ATOM 1152 O O . GLN A 1 154 ? -37.097 36.682 -17.908 1.00 36.81 154 GLN A O 1
ATOM 1157 N N . ASP A 1 155 ? -39.009 35.454 -17.903 1.00 38.00 155 ASP A N 1
ATOM 1158 C CA . ASP A 1 155 ? -39.238 34.982 -19.269 1.00 38.00 155 ASP A CA 1
ATOM 1159 C C . ASP A 1 155 ? -38.084 34.934 -20.280 1.00 38.00 155 ASP A C 1
ATOM 1161 O O . ASP A 1 155 ? -37.617 35.951 -20.786 1.00 38.00 155 ASP A O 1
ATOM 1165 N N . GLY A 1 156 ? -37.806 33.713 -20.750 1.00 35.78 156 GLY A N 1
ATOM 1166 C CA . GLY A 1 156 ? -37.443 33.513 -22.152 1.00 35.78 156 GLY A CA 1
ATOM 1167 C C . GLY A 1 156 ? -36.385 32.450 -22.421 1.00 35.78 156 GLY A C 1
ATOM 1168 O O . GLY A 1 156 ? -35.200 32.743 -22.417 1.00 35.78 156 GLY A O 1
ATOM 1169 N N . ALA A 1 157 ? -36.859 31.263 -22.802 1.00 38.47 157 ALA A N 1
ATOM 1170 C CA . ALA A 1 157 ? -36.204 30.311 -23.704 1.00 38.47 157 ALA A CA 1
ATOM 1171 C C . ALA A 1 157 ? -34.959 29.527 -23.217 1.00 38.47 157 ALA A C 1
ATOM 1173 O O . ALA A 1 157 ? -33.815 29.941 -23.351 1.00 38.47 157 ALA A O 1
ATOM 1174 N N . ALA A 1 158 ? -35.259 28.285 -22.812 1.00 40.12 158 ALA A N 1
ATOM 1175 C CA . ALA A 1 158 ? -34.578 27.039 -23.184 1.00 40.12 158 ALA A CA 1
ATOM 1176 C C . ALA A 1 158 ? -33.064 26.935 -22.919 1.00 40.12 158 ALA A C 1
ATOM 1178 O O . ALA A 1 158 ? -32.234 27.014 -23.823 1.00 40.12 158 ALA A O 1
ATOM 1179 N N . ALA A 1 159 ? -32.737 26.621 -21.665 1.00 43.94 159 ALA A N 1
ATOM 1180 C CA . ALA A 1 159 ? -31.480 25.994 -21.291 1.00 43.94 159 ALA A CA 1
ATOM 1181 C C . ALA A 1 159 ? -31.424 24.546 -21.815 1.00 43.94 159 ALA A C 1
ATOM 1183 O O . ALA A 1 159 ? -32.328 23.744 -21.578 1.00 43.94 159 ALA A O 1
ATOM 1184 N N . THR A 1 160 ? -30.342 24.218 -22.520 1.00 50.19 160 THR A N 1
ATOM 1185 C CA . THR A 1 160 ? -29.959 22.856 -22.897 1.00 50.19 160 THR A CA 1
ATOM 1186 C C . THR A 1 160 ? -29.469 22.114 -21.653 1.00 50.19 160 THR A C 1
ATOM 1188 O O . THR A 1 160 ? -28.274 22.067 -21.372 1.00 50.19 160 THR A O 1
ATOM 1191 N N . GLU A 1 161 ? -30.402 21.560 -20.888 1.00 44.44 161 GLU A N 1
ATOM 1192 C CA . GLU A 1 161 ? -30.132 20.590 -19.827 1.00 44.44 161 GLU A CA 1
ATOM 1193 C C . GLU A 1 161 ? -30.380 19.177 -20.393 1.00 44.44 161 GLU A C 1
ATOM 1195 O O . GLU A 1 161 ? -31.387 18.964 -21.080 1.00 44.44 161 GLU A O 1
ATOM 1200 N N . PRO A 1 162 ? -29.465 18.206 -20.210 1.00 55.12 162 PRO A N 1
ATOM 1201 C CA . PRO A 1 162 ? -29.655 16.861 -20.745 1.00 55.12 162 PRO A CA 1
ATOM 1202 C C . PRO A 1 162 ? -30.849 16.180 -20.046 1.00 55.12 162 PRO A C 1
ATOM 1204 O O . PRO A 1 162 ? -30.918 16.189 -18.818 1.00 55.12 162 PRO A O 1
ATOM 1207 N N . PRO A 1 163 ? -31.802 15.572 -20.778 1.00 59.78 163 PRO A N 1
ATOM 1208 C CA . PRO A 1 163 ? -33.035 15.081 -20.174 1.00 59.78 163 PRO A CA 1
ATOM 1209 C C . PRO A 1 163 ? -32.802 13.808 -19.343 1.00 59.78 163 PRO A C 1
ATOM 1211 O O . PRO A 1 163 ? -32.727 12.704 -19.881 1.00 59.78 163 PRO A O 1
ATOM 1214 N N . ILE A 1 164 ? -32.798 13.944 -18.013 1.00 53.53 164 ILE A N 1
ATOM 1215 C CA . ILE A 1 164 ? -32.943 12.843 -17.036 1.00 53.53 164 ILE A CA 1
ATOM 1216 C C . ILE A 1 164 ? -34.443 12.527 -16.825 1.00 53.53 164 ILE A C 1
ATOM 1218 O O . ILE A 1 164 ? -34.914 12.356 -15.707 1.00 53.53 164 ILE A O 1
ATOM 1222 N N . CYS A 1 165 ? -35.235 12.481 -17.903 1.00 47.09 165 CYS A N 1
ATOM 1223 C CA . CYS A 1 165 ? -36.700 12.342 -17.808 1.00 47.09 165 CYS A CA 1
ATOM 1224 C C . CYS A 1 165 ? -37.308 11.267 -18.723 1.00 47.09 165 CYS A C 1
ATOM 1226 O O . CYS A 1 165 ? -38.526 11.206 -18.861 1.00 47.09 165 CYS A O 1
ATOM 1228 N N . CYS A 1 166 ? -36.506 10.391 -19.337 1.00 50.66 166 CYS A N 1
ATOM 1229 C CA . CYS A 1 166 ? -37.028 9.392 -20.284 1.00 50.66 166 CYS A CA 1
ATOM 1230 C C . CYS A 1 166 ? -37.275 7.987 -19.704 1.00 50.66 166 CYS A C 1
ATOM 1232 O O . CYS A 1 166 ? -37.686 7.113 -20.458 1.00 50.66 166 CYS A O 1
ATOM 1234 N N . TYR A 1 167 ? -37.054 7.740 -18.407 1.00 54.31 167 TYR A N 1
ATOM 1235 C CA . TYR A 1 167 ? -37.094 6.373 -17.851 1.00 54.31 167 TYR A CA 1
ATOM 1236 C C . TYR A 1 167 ? -38.214 6.079 -16.850 1.00 54.31 167 TYR A C 1
ATOM 1238 O O . TYR A 1 167 ? -38.182 5.047 -16.189 1.00 54.31 167 TYR A O 1
ATOM 1246 N N . LEU A 1 168 ? -39.236 6.928 -16.754 1.00 55.47 168 LEU A N 1
ATOM 1247 C CA . LEU A 1 168 ? -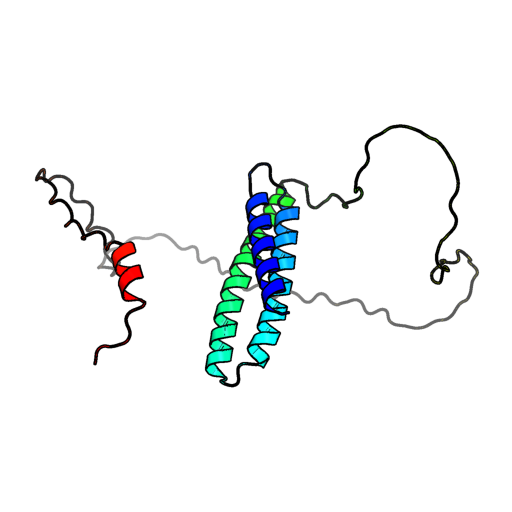40.429 6.616 -15.964 1.00 55.47 168 LEU A CA 1
ATOM 1248 C C . LEU A 1 168 ? -41.684 6.859 -16.802 1.00 55.47 168 LEU A C 1
ATOM 1250 O O . LEU A 1 168 ? -42.367 7.868 -16.654 1.00 55.47 168 LEU A O 1
ATOM 1254 N N . LYS A 1 169 ? -41.986 5.915 -17.698 1.00 47.50 169 LYS A N 1
ATOM 1255 C CA . LYS A 1 169 ? -43.374 5.669 -18.092 1.00 47.50 169 LYS A CA 1
ATOM 1256 C C . LYS A 1 169 ? -43.902 4.524 -17.239 1.00 47.50 169 LYS A C 1
ATOM 1258 O O . LYS A 1 169 ? -43.368 3.421 -17.292 1.00 47.50 169 LYS A O 1
ATOM 1263 N N . ALA A 1 170 ? -44.906 4.838 -16.430 1.00 52.50 170 ALA A N 1
ATOM 1264 C CA . ALA A 1 170 ? -45.756 3.858 -15.782 1.00 52.50 170 ALA A CA 1
ATOM 1265 C C . ALA A 1 170 ? -46.739 3.274 -16.810 1.00 52.50 170 ALA A C 1
ATOM 1267 O O . ALA A 1 170 ? -47.208 3.998 -17.691 1.00 52.50 170 ALA A O 1
ATOM 1268 N N . ASP A 1 171 ? -47.012 1.984 -16.629 1.00 49.00 171 ASP A N 1
ATOM 1269 C CA . ASP A 1 171 ? -48.073 1.169 -17.225 1.00 49.00 171 ASP A CA 1
ATOM 1270 C C . ASP A 1 171 ? -47.953 0.806 -18.713 1.00 49.00 171 ASP A C 1
ATOM 1272 O O . ASP A 1 171 ? -48.488 1.476 -19.594 1.00 49.00 171 ASP A O 1
ATOM 1276 N N . ASP A 1 172 ? -47.337 -0.356 -18.964 1.00 45.53 172 ASP A N 1
ATOM 1277 C CA . ASP A 1 172 ? -47.892 -1.321 -19.917 1.00 45.53 172 ASP A CA 1
ATOM 1278 C C . ASP A 1 172 ? -47.631 -2.753 -19.410 1.00 45.53 172 ASP A C 1
ATOM 1280 O O . ASP A 1 172 ? -46.490 -3.198 -19.257 1.00 45.53 172 ASP A O 1
ATOM 1284 N N . ASP A 1 173 ? -48.716 -3.444 -19.069 1.00 54.44 173 ASP A N 1
ATOM 1285 C CA . ASP A 1 173 ? -48.754 -4.832 -18.624 1.00 54.44 173 ASP A CA 1
ATOM 1286 C C . ASP A 1 173 ? -48.611 -5.717 -19.869 1.00 54.44 173 ASP A C 1
ATOM 1288 O O . ASP A 1 173 ? -49.573 -6.017 -20.577 1.00 54.44 173 ASP A O 1
ATOM 1292 N N . THR A 1 174 ? -47.376 -6.068 -20.221 1.00 49.81 174 THR A N 1
ATOM 1293 C CA . THR A 1 174 ? -47.088 -7.096 -21.225 1.00 49.81 174 THR A CA 1
ATOM 1294 C C . THR A 1 174 ? -45.833 -7.849 -20.809 1.00 49.81 174 THR A C 1
ATOM 1296 O O . THR A 1 174 ? -44.766 -7.269 -20.622 1.00 49.81 174 THR A O 1
ATOM 1299 N N . ALA A 1 175 ? -46.001 -9.160 -20.636 1.00 51.84 175 ALA A N 1
ATOM 1300 C CA . ALA A 1 175 ? -45.005 -10.140 -20.229 1.00 51.84 175 ALA A CA 1
ATOM 1301 C C . ALA A 1 175 ? -43.573 -9.808 -20.686 1.00 51.84 175 ALA A C 1
ATOM 1303 O O . ALA A 1 175 ? -43.278 -9.730 -21.880 1.00 51.84 175 ALA A O 1
ATOM 1304 N N . ALA A 1 176 ? -42.680 -9.653 -19.707 1.00 52.94 176 ALA A N 1
ATOM 1305 C CA . ALA A 1 176 ? -41.261 -9.435 -19.924 1.00 52.94 176 ALA A CA 1
ATOM 1306 C C . ALA A 1 176 ? -40.673 -10.539 -20.828 1.00 52.94 176 ALA A C 1
ATOM 1308 O O . ALA A 1 176 ? -40.798 -11.722 -20.493 1.00 52.94 176 ALA A O 1
ATOM 1309 N N . PRO A 1 177 ? -39.997 -10.205 -21.943 1.00 51.72 177 PRO A N 1
ATOM 1310 C CA . PRO A 1 177 ? -39.164 -11.179 -22.626 1.00 51.72 177 PRO A CA 1
ATOM 1311 C C . PRO A 1 177 ? -38.008 -11.542 -21.690 1.00 51.72 177 PRO A C 1
ATOM 1313 O O . PRO A 1 177 ? -37.194 -10.697 -21.316 1.00 51.72 177 PRO A O 1
ATOM 1316 N N . THR A 1 178 ? -37.960 -12.809 -21.281 1.00 57.22 178 THR A N 1
ATOM 1317 C CA . THR A 1 178 ? -36.826 -13.400 -20.566 1.00 57.22 178 THR A CA 1
ATOM 1318 C C . THR A 1 178 ? -35.524 -13.055 -21.292 1.00 57.22 178 THR A C 1
ATOM 1320 O O . THR A 1 178 ? -35.474 -13.223 -22.517 1.00 57.22 178 THR A O 1
ATOM 1323 N N . PRO A 1 179 ? -34.470 -12.599 -20.589 1.00 57.62 179 PRO A N 1
ATOM 1324 C CA . PRO A 1 179 ? -33.178 -12.376 -21.222 1.00 57.62 179 PRO A CA 1
ATOM 1325 C C . PRO A 1 179 ? -32.711 -13.679 -21.890 1.00 57.62 179 PRO A C 1
ATOM 1327 O O . PRO A 1 179 ? -32.951 -14.760 -21.339 1.00 57.62 179 PRO A O 1
ATOM 1330 N N . PRO A 1 180 ? -32.069 -13.616 -23.071 1.00 58.56 180 PRO A N 1
ATOM 1331 C CA . PRO A 1 180 ? -31.507 -14.804 -23.691 1.00 58.56 180 PRO A CA 1
ATOM 1332 C C . PRO A 1 180 ? -30.521 -15.435 -22.709 1.00 58.56 180 PRO A C 1
ATOM 1334 O O . PRO A 1 180 ? -29.594 -14.779 -22.236 1.00 58.56 180 PRO A O 1
ATOM 1337 N N . VAL A 1 181 ? -30.755 -16.707 -22.388 1.00 53.84 181 VAL A N 1
ATOM 1338 C CA . VAL A 1 181 ? -29.827 -17.535 -21.623 1.00 53.84 181 VAL A CA 1
ATOM 1339 C C . VAL A 1 181 ? -28.517 -17.545 -22.400 1.00 53.84 181 VAL A C 1
ATOM 1341 O O . VAL A 1 181 ? -28.409 -18.193 -23.441 1.00 53.84 181 VAL A O 1
ATOM 1344 N N . THR A 1 182 ? -27.525 -16.790 -21.936 1.00 51.31 182 THR A N 1
ATOM 1345 C CA . THR A 1 182 ? -26.153 -16.992 -22.391 1.00 51.31 182 THR A CA 1
ATOM 1346 C C . THR A 1 182 ? -25.790 -18.425 -22.029 1.00 51.31 182 THR A C 1
ATOM 1348 O O . THR A 1 182 ? -25.936 -18.776 -20.852 1.00 51.31 182 THR A O 1
ATOM 1351 N N . PRO A 1 183 ? -25.362 -19.271 -22.984 1.00 57.38 183 PRO A N 1
ATOM 1352 C CA . PRO A 1 183 ? -24.838 -20.576 -22.628 1.00 57.38 183 PRO A CA 1
ATOM 1353 C C . PRO A 1 183 ? -23.711 -20.333 -21.630 1.00 57.38 183 PRO A C 1
ATOM 1355 O O . PRO A 1 183 ? -22.799 -19.548 -21.898 1.00 57.38 183 PRO A O 1
ATOM 1358 N N . ALA A 1 184 ? -23.839 -20.928 -20.444 1.00 57.25 184 ALA A N 1
ATOM 1359 C CA . ALA A 1 184 ? -22.759 -20.972 -19.482 1.00 57.25 184 ALA A CA 1
ATOM 1360 C C . ALA A 1 184 ? -21.581 -21.599 -20.221 1.00 57.25 184 ALA A C 1
ATOM 1362 O O . ALA A 1 184 ? -21.628 -22.771 -20.586 1.00 57.25 184 ALA A O 1
ATOM 1363 N N . VAL A 1 185 ? -20.585 -20.778 -20.542 1.00 57.34 185 VAL A N 1
ATOM 1364 C CA . VAL A 1 185 ? -19.317 -21.270 -21.054 1.00 57.34 185 VAL A CA 1
ATOM 1365 C C . VAL A 1 185 ? -18.777 -22.156 -19.944 1.00 57.34 185 VAL A C 1
ATOM 1367 O O . VAL A 1 185 ? -18.445 -21.660 -18.866 1.00 57.34 185 VAL A O 1
ATOM 1370 N N . ASP A 1 186 ? -18.812 -23.466 -20.177 1.00 69.88 186 ASP A N 1
ATOM 1371 C CA . ASP A 1 186 ? -18.350 -24.454 -19.220 1.00 69.88 186 ASP A CA 1
ATOM 1372 C C . ASP A 1 186 ? -16.855 -24.222 -19.010 1.00 69.88 186 ASP A C 1
ATOM 1374 O O . ASP A 1 186 ? -16.040 -24.347 -19.929 1.00 69.88 186 ASP A O 1
ATOM 1378 N N . LEU A 1 187 ? -16.506 -23.794 -17.798 1.00 68.75 187 LEU A N 1
ATOM 1379 C CA . LEU A 1 187 ? -15.133 -23.463 -17.435 1.00 68.75 187 LEU A CA 1
ATOM 1380 C C . LEU A 1 187 ? -14.215 -24.681 -17.649 1.00 68.75 187 LEU A C 1
ATOM 1382 O O . LEU A 1 187 ? -13.037 -24.517 -17.971 1.00 68.75 187 LEU A O 1
ATOM 1386 N N . ASP A 1 188 ? -14.776 -25.888 -17.529 1.00 70.44 188 ASP A N 1
ATOM 1387 C CA . ASP A 1 188 ? -14.088 -27.164 -17.723 1.00 70.44 188 ASP A CA 1
ATOM 1388 C C . ASP A 1 188 ? -13.687 -27.383 -19.196 1.00 70.44 188 ASP A C 1
ATOM 1390 O O . ASP A 1 188 ? -12.559 -27.787 -19.500 1.00 70.44 188 ASP A O 1
ATOM 1394 N N . GLU A 1 189 ? -14.553 -26.998 -20.139 1.00 71.81 189 GLU A N 1
ATOM 1395 C CA . GLU A 1 189 ? -14.260 -27.034 -21.576 1.00 71.81 189 GLU A CA 1
ATOM 1396 C C . GLU A 1 189 ? -13.159 -26.027 -21.953 1.00 71.81 189 GLU A C 1
ATOM 1398 O O . GLU A 1 189 ? -12.295 -26.312 -22.792 1.00 71.81 189 GLU A O 1
ATOM 1403 N N . LEU A 1 190 ? -13.120 -24.873 -21.279 1.00 69.88 190 LEU A N 1
ATOM 1404 C CA . LEU A 1 190 ? -12.068 -23.871 -21.468 1.00 69.88 190 LEU A CA 1
ATOM 1405 C C . LEU A 1 190 ? -10.704 -24.371 -20.962 1.00 69.88 190 LEU A C 1
ATOM 1407 O O . LEU A 1 190 ? -9.681 -24.182 -21.626 1.00 69.88 190 LEU A O 1
ATOM 1411 N N . MET A 1 191 ? -10.687 -25.053 -19.813 1.00 74.38 191 MET A N 1
ATOM 1412 C CA . MET A 1 191 ? -9.473 -25.644 -19.241 1.00 74.38 191 MET A CA 1
ATOM 1413 C C . MET A 1 191 ? -8.918 -26.788 -20.093 1.00 74.38 191 MET A C 1
ATOM 1415 O O . MET A 1 191 ? -7.700 -26.950 -20.192 1.00 74.38 191 MET A O 1
ATOM 1419 N N . LYS A 1 192 ? -9.789 -27.544 -20.765 1.00 71.94 192 LYS A N 1
ATOM 1420 C CA . LYS A 1 192 ? -9.391 -28.664 -21.626 1.00 71.94 192 LYS A CA 1
ATOM 1421 C C . LYS A 1 192 ? -8.675 -28.223 -22.908 1.00 71.94 192 LYS A C 1
ATOM 1423 O O . LYS A 1 192 ? -7.815 -28.947 -23.406 1.00 71.94 192 LYS A O 1
ATOM 1428 N N . ASN A 1 193 ? -8.984 -27.029 -23.416 1.00 64.88 193 ASN A N 1
ATOM 1429 C CA . ASN A 1 193 ? -8.425 -26.507 -24.669 1.00 64.88 193 ASN A CA 1
ATOM 1430 C C . ASN A 1 193 ? -7.131 -25.686 -24.495 1.00 64.88 193 ASN A C 1
ATOM 1432 O O . ASN A 1 193 ? -6.439 -25.427 -25.476 1.00 64.88 193 ASN A O 1
ATOM 1436 N N . LEU A 1 194 ? -6.748 -25.326 -23.264 1.00 65.62 194 LEU A N 1
ATOM 1437 C CA . LEU A 1 194 ? -5.505 -24.588 -22.975 1.00 65.62 194 LEU A CA 1
ATOM 1438 C C . LEU A 1 194 ? -4.223 -25.435 -23.127 1.00 65.62 194 LEU A C 1
ATOM 1440 O O . LEU A 1 194 ? -3.124 -24.883 -23.130 1.00 65.62 194 LEU A O 1
ATOM 1444 N N . GLY A 1 195 ? -4.353 -26.760 -23.254 1.00 61.47 195 GLY A N 1
ATOM 1445 C CA . GLY A 1 195 ? -3.234 -27.698 -23.408 1.00 61.47 195 GLY A CA 1
ATOM 1446 C C . GLY A 1 195 ? -3.039 -28.266 -24.817 1.00 61.47 195 GLY A C 1
ATOM 1447 O O . GLY A 1 195 ? -2.141 -29.085 -25.010 1.00 61.47 195 GLY A O 1
ATOM 1448 N N . ALA A 1 196 ? -3.862 -27.884 -25.797 1.00 59.12 196 ALA A N 1
ATOM 1449 C CA . ALA A 1 196 ? -3.713 -28.381 -27.160 1.00 59.12 196 ALA A CA 1
ATOM 1450 C C . ALA A 1 196 ? -2.601 -27.599 -27.891 1.00 59.12 196 ALA A C 1
ATOM 1452 O O . ALA A 1 196 ? -2.690 -26.372 -27.984 1.00 59.12 196 ALA A O 1
ATOM 1453 N N . PRO A 1 197 ? -1.548 -28.255 -28.421 1.00 61.81 197 PRO A N 1
ATOM 1454 C CA . PRO A 1 197 ? -0.626 -27.586 -29.331 1.00 61.81 197 PRO A CA 1
ATOM 1455 C C . PRO A 1 197 ? -1.399 -27.115 -30.575 1.00 61.81 197 PRO A C 1
ATOM 1457 O O . PRO A 1 197 ? -2.350 -27.791 -30.983 1.00 61.81 197 PRO A O 1
ATOM 1460 N N . PRO A 1 198 ? -1.024 -25.978 -31.194 1.00 58.22 198 PRO A N 1
ATOM 1461 C CA . PRO A 1 198 ? -1.648 -25.554 -32.439 1.00 58.22 198 PRO A CA 1
ATOM 1462 C C . PRO A 1 198 ? -1.506 -26.681 -33.467 1.00 58.22 198 PRO A C 1
ATOM 1464 O O . PRO A 1 198 ? -0.421 -27.238 -33.643 1.00 58.22 198 PRO A O 1
ATOM 1467 N N . GLY A 1 199 ? -2.640 -27.048 -34.064 1.00 59.91 199 GLY A N 1
ATOM 1468 C CA . GLY A 1 199 ? -2.765 -28.157 -34.999 1.00 59.91 199 GLY A CA 1
ATOM 1469 C C . GLY A 1 199 ? -1.732 -28.115 -36.123 1.00 59.91 199 GLY A C 1
ATOM 1470 O O . GLY A 1 199 ? -1.316 -27.049 -36.577 1.00 59.91 199 GLY A O 1
ATOM 1471 N N . SER A 1 200 ? -1.326 -29.321 -36.517 1.00 44.06 200 SER A N 1
ATOM 1472 C CA . SER A 1 200 ? -0.590 -29.630 -37.746 1.00 44.06 200 SER A CA 1
ATOM 1473 C C . SER A 1 200 ? -1.400 -29.292 -38.994 1.00 44.06 200 SER A C 1
ATOM 1475 O O . SER A 1 200 ? -2.645 -29.403 -38.925 1.00 44.06 200 SER A O 1
#

pLDDT: mean 70.22, std 22.81, range [35.66, 98.5]

Radius of gyration: 32.72 Å; chains: 1; bounding box: 79×68×81 Å

Organism: Leptomonas pyrrhocoris (NCBI:txid157538)

Secondary structure (DSSP, 8-state):
-HHHHHHHHHHHHHHHHHTTSTTS-HHHHHHHHHHHHHHHHHHHHHHHHH--SHHHHHHHHHHHHHHHHHHHHHHHHHHHHHHHTT-SSS-------------------PPP-S-------------------PPP-----------------------------SS--------PPPPP------HHHHHHHTTPPPP-

Sequence (200 aa):
MSADELNYAAQLIELARAEETEDGNPMTAVKHYTTAMEIIATKAAQHAAAISNSDARRFFFFQVRSRLEMYYERAELLLQVANGSGLLDKPSVGGGVGEQPATALPSPNFPPALFASAVANPKAQCDEGLYKKPPATSVMGIPLQPNQTTPSAQDGAAATEPPICCYLKADDDTAAPTPPVTPAVDLDELMKNLGAPPGS

Foldseek 3Di:
DLVVLLVVLVVLQVVLVVQPDPPHQLVSSLVSLVSSLVSLVVSLVVVLVVDPDPVVSVVSVVVSVVVNVVSVVSSVVSVVVCVVVVNVPDDPDDDDDDDDDDDDDDDDDDDDDPPPPDPDDDDDDDDDDDDDDDDDDDDPDDDPDPPDDDDDDDDDDDDPDPDPPDPDDDDDPDDDDDDPPDPPPPVVVVVVPVPDDPDD